Protein AF-A0A483A8L0-F1 (afdb_monomer)

Structure (mmCIF, N/CA/C/O backbone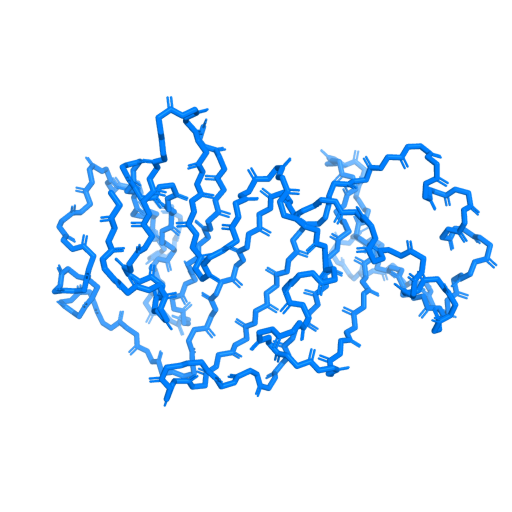):
data_AF-A0A483A8L0-F1
#
_entry.id   AF-A0A483A8L0-F1
#
loop_
_atom_site.group_PDB
_atom_site.id
_atom_site.type_symbol
_atom_site.label_atom_id
_atom_site.label_alt_id
_atom_site.label_comp_id
_atom_site.label_asym_id
_atom_site.label_entity_id
_atom_site.label_seq_id
_atom_site.pdbx_PDB_ins_code
_atom_site.Cartn_x
_atom_site.Cartn_y
_atom_site.Cartn_z
_atom_site.occupancy
_atom_site.B_iso_or_equiv
_atom_site.auth_seq_id
_atom_site.auth_comp_id
_atom_site.auth_asym_id
_atom_site.auth_atom_id
_atom_site.pdbx_PDB_model_num
ATOM 1 N N . MET A 1 1 ? -18.642 -10.634 5.075 1.00 70.94 1 MET A N 1
ATOM 2 C CA . MET A 1 1 ? -18.474 -9.737 3.911 1.00 70.94 1 MET A CA 1
ATOM 3 C C . MET A 1 1 ? -19.431 -8.540 3.978 1.00 70.94 1 MET A C 1
ATOM 5 O O . MET A 1 1 ? -20.630 -8.739 4.176 1.00 70.94 1 MET A O 1
ATOM 9 N N . PRO A 1 2 ? -18.935 -7.303 3.819 1.00 75.12 2 PRO A N 1
ATOM 10 C CA . PRO A 1 2 ? -19.752 -6.089 3.707 1.00 75.12 2 PRO A CA 1
ATOM 11 C C . PRO A 1 2 ? -20.544 -6.018 2.391 1.00 75.12 2 PRO A C 1
ATOM 13 O O . PRO A 1 2 ? -20.072 -6.468 1.353 1.00 75.12 2 PRO A O 1
ATOM 16 N N . LYS A 1 3 ? -21.736 -5.402 2.407 1.00 80.50 3 LYS A N 1
ATOM 17 C CA . LYS A 1 3 ? -22.597 -5.250 1.209 1.00 80.50 3 LYS A CA 1
ATOM 18 C C . LYS A 1 3 ? -22.078 -4.231 0.179 1.00 80.50 3 LYS A C 1
ATOM 20 O O . LYS A 1 3 ? -22.588 -4.186 -0.934 1.00 80.50 3 LYS A O 1
ATOM 25 N N . ASN A 1 4 ? -21.124 -3.388 0.567 1.00 83.44 4 ASN A N 1
ATOM 26 C CA . ASN A 1 4 ? -20.479 -2.372 -0.262 1.00 83.44 4 ASN A CA 1
ATOM 27 C C . ASN A 1 4 ? -18.973 -2.376 0.060 1.00 83.44 4 ASN A C 1
ATOM 29 O O . ASN A 1 4 ? -18.605 -2.643 1.204 1.00 83.44 4 ASN A O 1
ATOM 33 N N . GLN A 1 5 ? -18.141 -2.107 -0.945 1.00 89.94 5 GLN A N 1
ATOM 34 C CA . GLN A 1 5 ? -16.674 -2.081 -0.884 1.00 89.94 5 GLN A CA 1
ATOM 35 C C . GLN A 1 5 ? -16.096 -0.804 -1.519 1.00 89.94 5 GLN A C 1
ATOM 37 O O . GLN A 1 5 ? -14.924 -0.750 -1.848 1.00 89.94 5 GLN A O 1
ATOM 42 N N . ALA A 1 6 ? -16.895 0.241 -1.729 1.00 90.38 6 ALA A N 1
ATOM 43 C CA . ALA A 1 6 ? -16.432 1.481 -2.351 1.00 90.38 6 ALA A CA 1
ATOM 44 C C . ALA A 1 6 ? -15.543 2.351 -1.442 1.00 90.38 6 ALA A C 1
ATOM 46 O O . ALA A 1 6 ? -15.029 3.360 -1.912 1.00 90.38 6 ALA A O 1
ATOM 47 N N . MET A 1 7 ? -15.404 2.019 -0.154 1.00 93.19 7 MET A N 1
ATOM 48 C CA . MET A 1 7 ? -14.723 2.857 0.839 1.00 93.19 7 MET A CA 1
ATOM 49 C C . MET A 1 7 ? -13.695 2.075 1.666 1.00 93.19 7 MET A C 1
ATOM 51 O O . MET A 1 7 ? -13.938 0.906 1.972 1.00 93.19 7 MET A O 1
ATOM 55 N N . PRO A 1 8 ? -12.599 2.715 2.120 1.00 93.88 8 PRO A N 1
ATOM 56 C CA . PRO A 1 8 ? -11.515 2.023 2.825 1.00 93.88 8 PRO A CA 1
ATOM 57 C C . PRO A 1 8 ? -11.956 1.419 4.167 1.00 93.88 8 PRO A C 1
ATOM 59 O O . PRO A 1 8 ? -11.523 0.332 4.535 1.00 93.88 8 PRO A O 1
ATOM 62 N N . TRP A 1 9 ? -12.892 2.054 4.880 1.00 94.56 9 TRP A N 1
ATOM 63 C CA . TRP A 1 9 ? -13.427 1.536 6.150 1.00 94.56 9 TRP A CA 1
ATOM 64 C C . TRP A 1 9 ? -14.295 0.283 6.016 1.00 94.56 9 TRP A C 1
ATOM 66 O O . TRP A 1 9 ? -14.631 -0.364 7.015 1.00 94.56 9 TRP A O 1
ATOM 76 N N . GLN A 1 10 ? -14.634 -0.095 4.785 1.00 95.6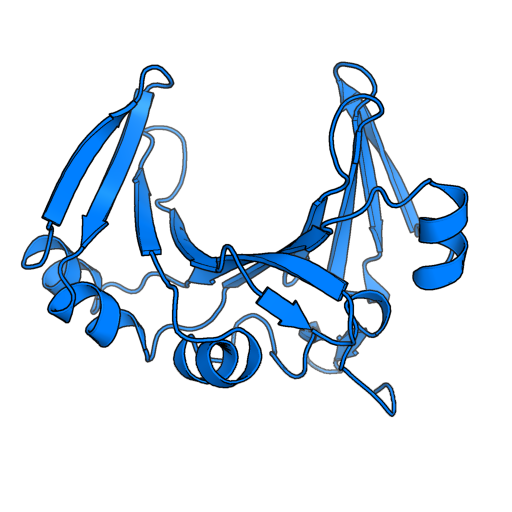2 10 GLN A N 1
ATOM 77 C CA . GLN A 1 10 ? -15.344 -1.330 4.480 1.00 95.62 10 GLN A CA 1
ATOM 78 C C . GLN A 1 10 ? -14.391 -2.520 4.318 1.00 95.62 10 GLN A C 1
ATOM 80 O O . GLN A 1 10 ? -14.860 -3.597 3.966 1.00 95.62 10 GLN A O 1
ATOM 85 N N . SER A 1 11 ? -13.090 -2.378 4.583 1.00 97.12 11 SER A N 1
ATOM 86 C CA . SER A 1 11 ? -12.192 -3.530 4.564 1.00 97.12 11 SER A CA 1
ATOM 87 C C . SER A 1 11 ? -12.560 -4.576 5.622 1.00 97.12 11 SER A C 1
ATOM 89 O O . SER A 1 11 ? -13.192 -4.282 6.652 1.00 97.12 11 SER A O 1
ATOM 91 N N . TYR A 1 12 ? -12.173 -5.814 5.337 1.00 97.44 12 TYR A N 1
ATOM 92 C CA . TYR A 1 12 ? -12.343 -6.969 6.209 1.00 97.44 12 TYR A CA 1
ATOM 93 C C . TYR A 1 12 ? -11.280 -8.026 5.897 1.00 97.44 12 TYR A C 1
ATOM 95 O O . TYR A 1 12 ? -10.668 -7.992 4.830 1.00 97.44 12 TYR A O 1
ATOM 103 N N . VAL A 1 13 ? -11.085 -8.959 6.825 1.00 97.94 13 VAL A N 1
ATOM 104 C CA . VAL A 1 13 ? -10.338 -10.197 6.582 1.00 97.94 13 VAL A CA 1
ATOM 105 C C . VAL A 1 13 ? -11.326 -11.314 6.248 1.00 97.94 13 VAL A C 1
ATOM 107 O O . VAL A 1 13 ? -12.341 -11.460 6.935 1.00 97.94 13 VAL A O 1
ATOM 110 N N . ASP A 1 14 ? -11.082 -12.043 5.162 1.00 96.56 14 ASP A N 1
ATOM 111 C CA . ASP A 1 14 ? -11.923 -13.160 4.725 1.00 96.56 14 ASP A CA 1
ATOM 112 C C . ASP A 1 14 ? -11.609 -14.482 5.455 1.00 96.56 14 ASP A C 1
ATOM 114 O O . ASP A 1 14 ? -10.762 -14.546 6.349 1.00 96.56 14 ASP A O 1
ATOM 118 N N . ASP A 1 15 ? -12.315 -15.553 5.081 1.00 95.38 15 ASP A N 1
ATOM 119 C CA . ASP A 1 15 ? -12.182 -16.870 5.715 1.00 95.38 15 ASP A CA 1
ATOM 120 C C . ASP A 1 15 ? -10.811 -17.534 5.433 1.00 95.38 15 ASP A C 1
ATOM 122 O O . ASP A 1 15 ? -10.393 -18.440 6.159 1.00 95.38 15 ASP A O 1
ATOM 126 N N . GLU A 1 16 ? -10.076 -17.063 4.418 1.00 96.25 16 GLU A N 1
ATOM 127 C CA . GLU A 1 16 ? -8.720 -17.502 4.058 1.00 96.25 16 GLU A CA 1
ATOM 128 C C . GLU A 1 16 ? -7.629 -16.603 4.668 1.00 96.25 16 GLU A C 1
ATOM 130 O O . GLU A 1 16 ? -6.447 -16.728 4.334 1.00 96.25 16 GLU A O 1
ATOM 135 N N . HIS A 1 17 ? -8.009 -15.741 5.618 1.00 96.44 17 HIS A N 1
ATOM 136 C CA . HIS A 1 17 ? -7.134 -14.783 6.295 1.00 96.44 17 HIS A CA 1
ATOM 137 C C . HIS A 1 17 ? -6.499 -13.768 5.333 1.00 96.44 17 HIS A C 1
ATOM 139 O O . HIS A 1 17 ? -5.377 -13.302 5.555 1.00 96.44 17 HIS A O 1
ATOM 145 N N . LYS A 1 18 ? -7.207 -13.417 4.254 1.00 98.06 18 LYS A N 1
ATOM 146 C CA . LYS A 1 18 ? -6.785 -12.383 3.312 1.00 98.06 18 LYS A CA 1
ATOM 147 C C . LYS A 1 18 ? -7.502 -11.076 3.569 1.00 98.06 18 LYS A C 1
ATOM 149 O O . LYS A 1 18 ? -8.705 -11.026 3.817 1.00 98.06 18 LYS A O 1
ATOM 154 N N . THR A 1 19 ? -6.748 -9.995 3.464 1.00 98.50 19 THR A N 1
ATOM 155 C CA . THR A 1 19 ? -7.273 -8.638 3.551 1.00 98.50 19 THR A CA 1
ATOM 156 C C . THR A 1 19 ? -7.966 -8.272 2.249 1.00 98.50 19 THR A C 1
ATOM 158 O O . THR A 1 19 ? -7.360 -8.329 1.177 1.00 98.50 19 THR A O 1
ATOM 161 N N . VAL A 1 20 ? -9.223 -7.843 2.351 1.00 97.94 20 VAL A N 1
ATOM 162 C CA . VAL A 1 20 ? -10.034 -7.384 1.223 1.00 97.94 20 VAL A CA 1
ATOM 163 C C . VAL A 1 20 ? -10.411 -5.920 1.421 1.00 97.94 20 VAL A C 1
ATOM 165 O O . VAL A 1 20 ? -10.998 -5.556 2.441 1.00 97.94 20 VAL A O 1
ATOM 168 N N . VAL A 1 21 ? -10.106 -5.079 0.432 1.00 96.69 21 VAL A N 1
ATOM 169 C CA . VAL A 1 21 ? -10.488 -3.658 0.385 1.00 96.69 21 VAL A CA 1
ATOM 170 C C . VAL A 1 21 ? -10.718 -3.238 -1.065 1.00 96.69 21 VAL A C 1
ATOM 172 O O . VAL A 1 21 ? -9.994 -3.669 -1.954 1.00 96.69 21 VAL A O 1
ATOM 175 N N . PHE A 1 22 ? -11.737 -2.422 -1.346 1.00 94.19 22 PHE A N 1
ATOM 176 C CA . PHE A 1 22 ? -12.068 -2.007 -2.721 1.00 94.19 22 PHE A CA 1
ATOM 177 C C . PHE A 1 22 ? -12.366 -3.163 -3.694 1.00 94.19 22 PHE A C 1
ATOM 179 O O . PHE A 1 22 ? -12.207 -3.015 -4.901 1.00 94.19 22 PHE A O 1
ATOM 186 N N . ASN A 1 23 ? -12.843 -4.303 -3.179 1.00 94.12 23 ASN A N 1
ATOM 187 C CA . ASN A 1 23 ? -12.961 -5.579 -3.910 1.00 94.12 23 ASN A CA 1
ATOM 188 C C . ASN A 1 23 ? -11.624 -6.157 -4.413 1.00 94.12 23 ASN A C 1
ATOM 190 O O . ASN A 1 23 ? -11.625 -7.016 -5.291 1.00 94.12 23 ASN A O 1
ATOM 194 N N . LEU A 1 24 ? -10.499 -5.705 -3.862 1.00 96.06 24 LEU A N 1
ATOM 195 C CA . LEU A 1 24 ? -9.174 -6.253 -4.118 1.00 96.06 24 LEU A CA 1
ATOM 196 C C . LEU A 1 24 ? -8.744 -7.098 -2.920 1.00 96.06 24 LEU A C 1
ATOM 198 O O . LEU A 1 24 ? -8.806 -6.633 -1.781 1.00 96.06 24 LEU A O 1
ATOM 202 N N . THR A 1 25 ? -8.284 -8.314 -3.188 1.00 97.94 25 THR A N 1
ATOM 203 C CA . THR A 1 25 ? -7.791 -9.264 -2.189 1.00 97.94 25 THR A CA 1
ATOM 204 C C . THR A 1 25 ? -6.265 -9.272 -2.203 1.00 97.94 25 THR A C 1
ATOM 206 O O . THR A 1 25 ? -5.640 -9.590 -3.222 1.00 97.94 25 THR A O 1
ATOM 209 N N . MET A 1 26 ? -5.647 -8.923 -1.074 1.00 98.25 26 MET A N 1
ATOM 210 C CA . MET A 1 26 ? -4.190 -8.859 -0.946 1.00 98.25 26 MET A CA 1
ATOM 211 C C . MET A 1 26 ? -3.568 -10.255 -1.109 1.00 98.25 26 MET A C 1
ATOM 213 O O . MET A 1 26 ? -3.937 -11.219 -0.439 1.00 98.25 26 MET A O 1
ATOM 217 N N . GLY A 1 27 ? -2.588 -10.374 -1.999 1.00 97.12 27 GLY A N 1
ATOM 218 C CA . GLY A 1 27 ? -1.931 -11.624 -2.386 1.00 97.12 27 GLY A CA 1
ATOM 219 C C . GLY A 1 27 ? -2.632 -12.398 -3.512 1.00 97.12 27 GLY A C 1
ATOM 220 O O . GLY A 1 27 ? -2.123 -13.445 -3.936 1.00 97.12 27 GLY A O 1
ATOM 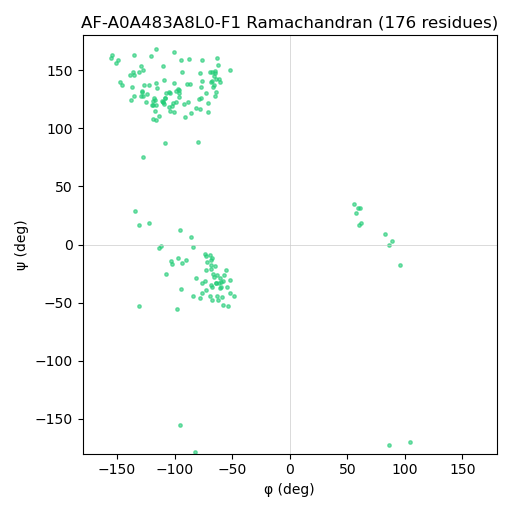221 N N . GLU A 1 28 ? -3.756 -11.897 -4.033 1.00 97.19 28 GLU A N 1
ATOM 222 C CA . GLU A 1 28 ? -4.540 -12.572 -5.076 1.00 97.19 28 GLU A CA 1
ATOM 223 C C . GLU A 1 28 ? -4.897 -11.672 -6.251 1.00 97.19 28 GLU A C 1
ATOM 225 O O . GLU A 1 28 ? -4.593 -12.030 -7.394 1.00 97.19 28 GLU A O 1
ATOM 230 N N . SER A 1 29 ? -5.504 -10.514 -5.978 1.00 97.31 29 SER A N 1
ATOM 231 C CA . SER A 1 29 ? -5.845 -9.535 -7.005 1.00 97.31 29 SER A CA 1
ATOM 232 C C . SER A 1 29 ? -4.591 -9.031 -7.698 1.00 97.31 29 SER A C 1
ATOM 234 O O . SER A 1 29 ? -3.533 -8.852 -7.085 1.00 97.31 29 SER A O 1
ATOM 236 N N . ARG A 1 30 ? -4.712 -8.817 -9.002 1.00 95.69 30 ARG A N 1
ATOM 237 C CA . ARG A 1 30 ? -3.620 -8.385 -9.864 1.00 95.69 30 ARG A CA 1
ATOM 238 C C . ARG A 1 30 ? -3.631 -6.876 -10.008 1.00 95.69 30 ARG A C 1
ATOM 240 O O . ARG A 1 30 ? -4.666 -6.229 -9.860 1.00 95.69 30 ARG A O 1
ATOM 247 N N . PHE A 1 31 ? -2.488 -6.317 -10.385 1.00 94.00 31 PHE A N 1
ATOM 248 C CA . PHE A 1 31 ? -2.376 -4.895 -10.685 1.00 94.00 31 PHE A CA 1
ATOM 249 C C . PHE A 1 31 ? -3.436 -4.430 -11.702 1.00 94.00 31 PHE A C 1
ATOM 251 O O . PHE A 1 31 ? -4.079 -3.398 -11.502 1.00 94.00 31 PHE A O 1
ATOM 258 N N . ILE A 1 32 ? -3.693 -5.225 -12.748 1.00 92.50 32 ILE A N 1
ATOM 259 C CA . ILE A 1 32 ? -4.706 -4.888 -13.757 1.00 92.50 32 ILE A CA 1
ATOM 260 C C . ILE A 1 32 ? -6.126 -4.752 -13.184 1.00 92.50 32 ILE A C 1
ATOM 262 O O . ILE A 1 32 ? -6.912 -3.955 -13.696 1.00 92.50 32 ILE A O 1
ATOM 266 N N . ASP A 1 33 ? -6.444 -5.472 -12.105 1.00 93.12 33 ASP A N 1
ATOM 267 C CA . ASP A 1 33 ? -7.748 -5.383 -11.447 1.00 93.12 33 ASP A CA 1
ATOM 268 C C . ASP A 1 33 ? -7.892 -4.014 -10.766 1.00 93.12 33 ASP A C 1
ATOM 270 O O . ASP A 1 33 ? -8.903 -3.335 -10.940 1.00 93.12 33 ASP A O 1
ATOM 274 N N . ALA A 1 34 ? -6.847 -3.549 -10.075 1.00 90.81 34 ALA A N 1
ATOM 275 C CA . ALA A 1 34 ? -6.830 -2.250 -9.400 1.00 90.81 34 ALA A CA 1
ATOM 276 C C . ALA A 1 34 ? -6.857 -1.055 -10.366 1.00 90.81 34 ALA A C 1
ATOM 278 O O . ALA A 1 34 ? -7.535 -0.062 -10.096 1.00 90.81 34 ALA A O 1
ATOM 279 N N . ALA A 1 35 ? -6.180 -1.157 -11.515 1.00 83.81 35 ALA A N 1
ATOM 280 C CA . ALA A 1 35 ? -6.177 -0.102 -12.532 1.00 83.81 35 ALA A CA 1
ATOM 281 C C . ALA A 1 35 ? -7.596 0.237 -13.033 1.00 83.81 35 ALA A C 1
ATOM 283 O O . ALA A 1 35 ? -7.893 1.393 -13.338 1.00 83.81 35 ALA A O 1
ATOM 284 N N . SER A 1 36 ? -8.506 -0.746 -13.049 1.00 80.06 36 SER A N 1
ATOM 285 C CA . SER A 1 36 ? -9.912 -0.522 -13.408 1.00 80.06 36 SER A CA 1
ATOM 286 C C . SER A 1 36 ? -10.680 0.344 -12.395 1.00 80.06 36 SER A C 1
ATOM 288 O O . SER A 1 36 ? -11.642 1.015 -12.773 1.00 80.06 36 SER A O 1
ATOM 290 N N . TYR A 1 37 ? -10.239 0.368 -11.132 1.00 80.00 37 TYR A N 1
ATOM 291 C CA . TYR A 1 37 ? -10.868 1.122 -10.046 1.00 80.00 37 TYR A CA 1
ATOM 292 C C . TYR A 1 37 ? -10.253 2.504 -9.839 1.00 80.00 37 TYR A C 1
ATOM 294 O O . TYR A 1 37 ? -10.973 3.452 -9.526 1.00 80.00 37 TYR A O 1
ATOM 302 N N . PHE A 1 38 ? -8.932 2.619 -9.978 1.00 84.81 38 PHE A N 1
ATOM 303 C CA . PHE A 1 38 ? -8.199 3.818 -9.562 1.00 84.81 38 PHE A CA 1
ATOM 304 C C . PHE A 1 38 ? -7.791 4.733 -10.724 1.00 84.81 38 PHE A C 1
ATOM 306 O O . PHE A 1 38 ? -7.492 5.905 -10.502 1.00 84.81 38 PHE A O 1
ATOM 313 N N . GLY A 1 39 ? -7.872 4.248 -11.967 1.00 76.31 39 GLY A N 1
ATOM 314 C CA . GLY A 1 39 ? -7.567 5.017 -13.173 1.00 76.31 39 GLY A CA 1
ATOM 315 C C . GLY A 1 39 ? -6.217 4.657 -13.793 1.00 76.31 39 GLY A C 1
ATOM 316 O O . GLY A 1 39 ? -5.599 3.654 -13.449 1.00 76.31 39 GLY A O 1
ATOM 317 N N . THR A 1 40 ? -5.782 5.465 -14.762 1.00 66.19 40 THR A N 1
ATOM 318 C CA . THR A 1 40 ? -4.655 5.140 -15.659 1.00 66.19 40 THR A CA 1
ATOM 319 C C . THR A 1 40 ? -3.431 6.038 -15.493 1.00 66.19 40 THR A C 1
ATOM 321 O O . THR A 1 40 ? -2.444 5.829 -16.190 1.00 66.19 40 THR A O 1
ATOM 324 N N . GLU A 1 41 ? -3.488 7.052 -14.626 1.00 65.12 41 GLU A N 1
ATOM 325 C CA . GLU A 1 41 ? -2.313 7.857 -14.270 1.00 65.12 41 GLU A CA 1
ATOM 326 C C . GLU A 1 41 ? -1.490 7.080 -13.246 1.00 65.12 41 GLU A C 1
ATOM 328 O O . GLU A 1 41 ? -1.721 7.174 -12.040 1.00 65.12 41 GLU A O 1
ATOM 333 N N . ILE A 1 42 ? -0.591 6.255 -13.775 1.00 78.94 42 ILE A N 1
ATOM 334 C CA . ILE A 1 42 ? 0.271 5.355 -13.022 1.00 78.94 42 ILE A CA 1
ATOM 335 C C . ILE A 1 42 ? 1.730 5.755 -13.229 1.00 78.94 42 ILE A C 1
ATOM 337 O O . ILE A 1 42 ? 2.128 6.087 -14.341 1.00 78.94 42 ILE A O 1
ATOM 341 N N . GLU A 1 43 ? 2.513 5.709 -12.160 1.00 88.31 43 GLU A N 1
ATOM 342 C CA . GLU A 1 43 ? 3.974 5.647 -12.230 1.00 88.31 43 GLU A CA 1
ATOM 343 C C . GLU A 1 43 ? 4.389 4.413 -11.437 1.00 88.31 43 GLU A C 1
ATOM 345 O O . GLU A 1 43 ? 4.026 4.290 -10.262 1.00 88.31 43 GLU A O 1
ATOM 350 N N . ALA A 1 44 ? 5.109 3.488 -12.071 1.00 93.44 44 ALA A N 1
ATOM 351 C CA . ALA A 1 44 ? 5.700 2.356 -11.370 1.00 93.44 44 ALA A CA 1
ATOM 352 C C . ALA A 1 44 ? 7.165 2.641 -11.024 1.00 93.44 44 ALA A C 1
ATOM 354 O O . ALA A 1 44 ? 7.938 3.101 -11.866 1.00 93.44 44 ALA A O 1
ATOM 355 N N . SER A 1 45 ? 7.560 2.354 -9.787 1.00 96.06 45 SER A N 1
ATOM 356 C CA . SER A 1 45 ? 8.926 2.542 -9.302 1.00 96.06 45 SER A CA 1
ATOM 357 C C . SER A 1 45 ? 9.375 1.354 -8.468 1.00 96.06 45 SER A C 1
ATOM 359 O O . SER A 1 45 ? 8.633 0.873 -7.620 1.00 96.06 45 SER A O 1
ATOM 361 N N . LEU A 1 46 ? 10.597 0.893 -8.705 1.00 96.56 46 LEU A N 1
ATOM 362 C CA . LEU A 1 46 ? 11.286 -0.061 -7.848 1.00 96.56 46 LEU A CA 1
ATOM 363 C C . LEU A 1 46 ? 12.193 0.710 -6.890 1.00 96.56 46 LEU A C 1
ATOM 365 O O . LEU A 1 46 ? 13.006 1.524 -7.333 1.00 96.56 46 LEU A O 1
ATOM 369 N N . PHE A 1 47 ? 12.043 0.447 -5.597 1.00 95.88 47 PHE A N 1
ATOM 370 C CA . PHE A 1 47 ? 12.881 0.992 -4.539 1.00 95.88 47 PHE A CA 1
ATOM 371 C C . PHE A 1 47 ? 13.784 -0.102 -3.983 1.00 95.88 47 PH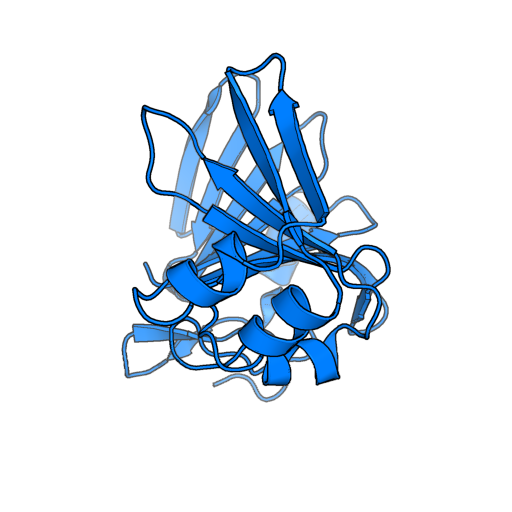E A C 1
ATOM 373 O O . PHE A 1 47 ? 13.309 -1.161 -3.577 1.00 95.88 47 PHE A O 1
ATOM 380 N N . GLU A 1 48 ? 15.088 0.156 -3.972 1.00 95.25 48 GLU A N 1
ATOM 381 C CA . GLU A 1 48 ? 16.106 -0.788 -3.511 1.00 95.25 48 GLU A CA 1
ATOM 382 C C . GLU A 1 48 ? 17.002 -0.128 -2.463 1.00 95.25 48 GLU A C 1
ATOM 384 O O . GLU A 1 48 ? 17.575 0.940 -2.700 1.00 95.25 48 GLU A O 1
ATOM 389 N N . ASP A 1 49 ? 17.151 -0.790 -1.320 1.00 92.31 49 ASP A N 1
ATOM 390 C CA . ASP A 1 49 ? 18.084 -0.439 -0.252 1.00 92.31 49 ASP A CA 1
ATOM 391 C C . ASP A 1 49 ? 18.902 -1.679 0.136 1.00 92.31 49 ASP A C 1
ATOM 393 O O . ASP A 1 49 ? 18.453 -2.810 -0.030 1.00 92.31 49 ASP A O 1
ATOM 397 N N . GLU A 1 50 ? 20.113 -1.490 0.656 1.00 84.56 50 GLU A N 1
ATOM 398 C CA . GLU A 1 50 ? 20.979 -2.597 1.087 1.00 84.56 50 GLU A CA 1
ATOM 399 C C . GLU A 1 50 ? 20.425 -3.327 2.322 1.00 84.56 50 GLU A C 1
ATOM 401 O O . GLU A 1 50 ? 20.796 -4.473 2.582 1.00 84.56 50 GLU A O 1
ATOM 406 N N . ALA A 1 51 ? 19.549 -2.668 3.087 1.00 86.19 51 ALA A N 1
ATOM 407 C CA . ALA A 1 51 ? 19.010 -3.172 4.345 1.00 86.19 51 ALA A CA 1
ATOM 408 C C . ALA A 1 51 ? 17.627 -3.841 4.231 1.00 86.19 51 ALA A C 1
ATOM 410 O O . ALA A 1 51 ? 17.202 -4.486 5.193 1.00 86.19 51 ALA A O 1
ATOM 411 N N . SER A 1 52 ? 16.921 -3.709 3.102 1.00 87.12 52 SER A N 1
ATOM 412 C CA . SER A 1 52 ? 15.549 -4.207 2.939 1.00 87.12 52 SER A CA 1
ATOM 413 C C . SER A 1 52 ? 15.333 -4.935 1.616 1.00 87.12 52 SER A C 1
ATOM 415 O O . SER A 1 52 ? 16.110 -4.818 0.672 1.00 87.12 52 SER A O 1
ATOM 417 N N . GLU A 1 53 ? 14.247 -5.703 1.541 1.00 90.56 53 GLU A N 1
ATOM 418 C CA . GLU A 1 53 ? 13.825 -6.287 0.271 1.00 90.56 53 GLU A CA 1
ATOM 419 C C . GLU A 1 53 ? 13.410 -5.184 -0.721 1.00 90.56 53 GLU A C 1
ATOM 421 O O . GLU A 1 53 ? 12.890 -4.149 -0.292 1.00 90.56 53 GLU A O 1
ATOM 426 N N . PRO A 1 54 ? 13.618 -5.388 -2.036 1.00 92.81 54 PRO A N 1
ATOM 427 C CA . PRO A 1 54 ? 13.150 -4.455 -3.050 1.00 92.81 54 PRO A CA 1
ATOM 428 C C . PRO A 1 54 ? 11.629 -4.296 -3.032 1.00 92.81 54 PRO A C 1
ATOM 430 O O . PRO A 1 54 ? 10.888 -5.278 -2.942 1.00 92.81 54 PRO A O 1
ATOM 433 N N . GLU A 1 55 ? 11.156 -3.066 -3.208 1.00 94.81 55 GLU A N 1
ATOM 434 C CA . GLU A 1 55 ? 9.730 -2.755 -3.226 1.00 94.81 55 GLU A CA 1
ATOM 435 C C . GLU A 1 55 ? 9.319 -2.194 -4.582 1.00 94.81 55 GLU A C 1
ATOM 437 O O . GLU A 1 55 ? 9.753 -1.118 -4.989 1.00 94.81 55 GLU A O 1
ATOM 442 N N . LEU A 1 56 ? 8.473 -2.935 -5.300 1.00 96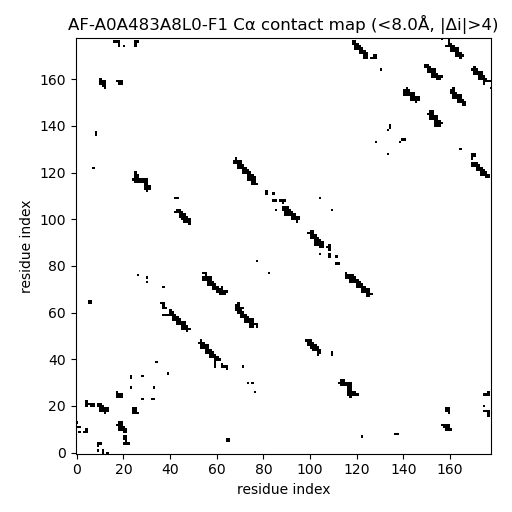.62 56 LEU A N 1
ATOM 443 C CA . LEU A 1 56 ? 7.868 -2.458 -6.538 1.00 96.62 56 LEU A CA 1
ATOM 444 C C . LEU A 1 56 ? 6.539 -1.777 -6.221 1.00 96.62 56 LEU A C 1
ATOM 446 O O . LEU A 1 56 ? 5.564 -2.443 -5.864 1.00 96.62 56 LEU A O 1
ATOM 450 N N . GLU A 1 57 ? 6.504 -0.460 -6.372 1.00 96.44 57 GLU A N 1
ATOM 451 C CA . GLU A 1 57 ? 5.348 0.375 -6.075 1.00 96.44 57 GLU A CA 1
ATOM 452 C C . GLU A 1 57 ? 4.697 0.917 -7.342 1.00 96.44 57 GLU A C 1
ATOM 454 O O . GLU A 1 57 ? 5.381 1.312 -8.286 1.00 96.44 57 GLU A O 1
ATOM 459 N N . VAL A 1 58 ? 3.366 0.983 -7.345 1.00 95.25 58 VAL A N 1
ATOM 460 C CA . VAL A 1 58 ? 2.593 1.697 -8.365 1.00 95.25 58 VAL A CA 1
ATOM 461 C C . VAL A 1 58 ? 1.784 2.805 -7.714 1.00 95.25 58 VAL A C 1
ATOM 463 O O . VAL A 1 58 ? 0.923 2.543 -6.872 1.00 95.25 58 VAL A O 1
ATOM 466 N N . PHE A 1 59 ? 2.038 4.039 -8.140 1.00 93.94 59 PHE A N 1
ATOM 467 C CA . PHE A 1 59 ? 1.397 5.239 -7.617 1.00 93.94 59 PHE A CA 1
ATOM 468 C C . PHE A 1 59 ? 0.209 5.658 -8.476 1.00 93.94 59 PHE A C 1
ATOM 470 O O . PHE A 1 59 ? 0.336 5.801 -9.687 1.00 93.94 59 PHE A O 1
ATOM 477 N N . PHE A 1 60 ? -0.911 5.962 -7.825 1.00 91.38 60 PHE A N 1
ATOM 478 C CA . PHE A 1 60 ? -2.076 6.620 -8.410 1.00 91.38 60 PHE A CA 1
ATOM 479 C C . PHE A 1 60 ? -2.297 7.946 -7.681 1.00 91.38 60 PHE A C 1
ATOM 481 O O . PHE A 1 60 ? -2.705 7.975 -6.515 1.00 91.38 60 PHE A O 1
ATOM 488 N N . THR A 1 61 ? -2.005 9.067 -8.337 1.00 78.31 61 THR A N 1
ATOM 489 C CA . THR A 1 61 ? -1.902 10.383 -7.676 1.00 78.31 61 THR A CA 1
ATOM 490 C C . THR A 1 61 ? -3.196 11.206 -7.696 1.00 78.31 61 THR A C 1
ATOM 492 O O . THR A 1 61 ? -3.324 12.145 -6.908 1.00 78.31 61 THR A O 1
ATOM 495 N N . GLY A 1 62 ? -4.163 10.844 -8.546 1.00 73.81 62 GLY A N 1
ATOM 496 C CA . GLY A 1 62 ? -5.409 11.587 -8.781 1.00 73.81 62 GLY A CA 1
ATOM 497 C C . GLY A 1 62 ? -6.703 10.804 -8.527 1.00 73.81 62 GLY A C 1
ATOM 498 O O . GLY A 1 62 ? -7.758 11.193 -9.035 1.00 73.81 62 GLY A O 1
ATOM 499 N N . THR A 1 63 ? -6.650 9.701 -7.777 1.00 83.12 63 THR A N 1
ATOM 500 C CA . THR A 1 63 ? -7.789 8.784 -7.636 1.00 83.12 63 THR A CA 1
ATOM 501 C C . THR A 1 63 ? -8.976 9.447 -6.945 1.00 83.12 63 THR A C 1
ATOM 503 O O . THR A 1 63 ? -8.844 10.023 -5.865 1.00 83.12 63 THR A O 1
ATOM 506 N N . LYS A 1 64 ? -10.169 9.303 -7.533 1.00 84.94 64 LYS A N 1
ATOM 507 C CA . LYS A 1 64 ? -11.446 9.615 -6.879 1.00 84.94 64 LYS A CA 1
ATOM 508 C C . LYS A 1 64 ? -12.240 8.337 -6.678 1.00 84.94 64 LYS A C 1
ATOM 510 O O . LYS A 1 64 ? -12.755 7.778 -7.641 1.00 84.94 64 LYS A O 1
ATOM 515 N N . ILE A 1 65 ? -12.390 7.916 -5.428 1.00 82.38 65 ILE A N 1
ATOM 516 C CA . ILE A 1 65 ? -13.138 6.711 -5.071 1.00 82.38 65 ILE A CA 1
ATOM 517 C C . ILE A 1 65 ? -14.168 7.027 -3.993 1.00 82.38 65 ILE A C 1
ATOM 519 O O . ILE A 1 65 ? -13.889 7.740 -3.032 1.00 82.38 65 ILE A O 1
ATOM 523 N N . GLY A 1 66 ? -15.412 6.594 -4.210 1.00 79.69 66 GLY A N 1
ATOM 524 C CA . GLY A 1 66 ? -16.516 6.884 -3.289 1.00 79.69 66 GLY A CA 1
ATOM 525 C C . GLY A 1 66 ? -16.809 8.381 -3.083 1.00 79.69 66 GLY A C 1
ATOM 526 O O . GLY A 1 66 ? -17.477 8.744 -2.125 1.00 79.69 66 GLY A O 1
ATOM 527 N N . GLY A 1 67 ? -16.322 9.265 -3.962 1.00 83.00 67 GLY A N 1
ATOM 528 C CA . GLY A 1 67 ? -16.434 10.722 -3.806 1.00 83.00 67 GLY A CA 1
ATOM 529 C C . GLY A 1 67 ? -15.293 11.374 -3.015 1.00 83.00 67 GLY A C 1
ATOM 530 O O . GLY A 1 67 ? -15.311 12.589 -2.834 1.00 83.00 67 GLY A O 1
ATOM 531 N N . ILE A 1 68 ? -14.290 10.602 -2.591 1.00 84.25 68 ILE A N 1
ATOM 532 C CA . ILE A 1 68 ? -13.102 11.081 -1.878 1.00 84.25 68 ILE A CA 1
ATOM 533 C C .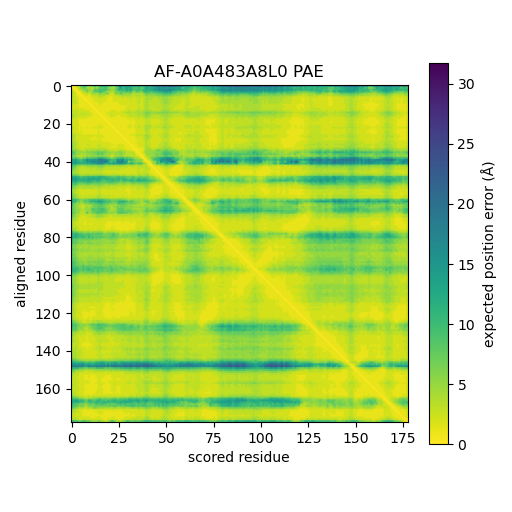 ILE A 1 68 ? -11.914 11.071 -2.841 1.00 84.25 68 ILE A C 1
ATOM 535 O O . ILE A 1 68 ? -11.666 10.077 -3.524 1.00 84.25 68 ILE A O 1
ATOM 539 N N . SER A 1 69 ? -11.179 12.181 -2.898 1.00 89.38 69 SER A N 1
ATOM 540 C CA . SER A 1 69 ? -9.878 12.225 -3.573 1.00 89.38 69 SER A CA 1
ATOM 541 C C . SER A 1 69 ? -8.821 11.578 -2.684 1.00 89.38 69 SER A C 1
ATOM 543 O O . SER A 1 69 ? -8.771 11.889 -1.495 1.00 89.38 69 SER A O 1
ATOM 545 N N . ALA A 1 70 ? -7.956 10.737 -3.240 1.00 90.62 70 ALA A N 1
ATOM 546 C CA . ALA A 1 70 ? -6.881 10.085 -2.502 1.00 90.62 70 ALA A CA 1
ATOM 547 C C . ALA A 1 70 ? -5.676 9.792 -3.397 1.00 90.62 70 ALA A C 1
ATOM 549 O O . ALA A 1 70 ? -5.809 9.642 -4.614 1.00 90.62 70 ALA A O 1
ATOM 550 N N . LYS A 1 71 ? -4.507 9.668 -2.768 1.00 92.81 71 LYS A N 1
ATOM 551 C CA . LYS A 1 71 ? -3.371 8.975 -3.376 1.00 92.81 71 LYS A CA 1
ATOM 552 C C . LYS A 1 71 ? -3.455 7.504 -2.994 1.00 92.81 71 LYS A C 1
ATOM 554 O O . LYS A 1 71 ? -3.764 7.191 -1.843 1.00 92.81 71 LYS A O 1
ATOM 559 N N . ILE A 1 72 ? -3.185 6.626 -3.950 1.00 94.50 72 ILE A N 1
ATOM 560 C CA . ILE A 1 72 ? -3.112 5.184 -3.718 1.00 94.50 72 ILE A CA 1
ATOM 561 C C . ILE A 1 72 ? -1.736 4.700 -4.145 1.00 94.50 72 ILE A C 1
ATOM 563 O O . ILE A 1 72 ? -1.235 5.118 -5.186 1.00 94.50 72 ILE A O 1
ATOM 567 N N . ILE A 1 73 ? -1.139 3.836 -3.338 1.00 96.25 73 ILE A N 1
ATOM 568 C CA . ILE A 1 73 ? 0.118 3.161 -3.648 1.00 96.25 73 ILE A CA 1
ATOM 569 C C . ILE A 1 73 ? -0.153 1.666 -3.539 1.00 96.25 73 ILE A C 1
ATOM 571 O O . ILE A 1 73 ? -0.745 1.215 -2.560 1.00 96.25 73 ILE A O 1
ATOM 575 N N . LEU A 1 74 ? 0.223 0.902 -4.557 1.00 97.00 74 LEU A N 1
ATOM 576 C CA . LEU A 1 74 ? 0.178 -0.556 -4.512 1.00 97.00 74 LEU A CA 1
ATOM 577 C C . LEU A 1 74 ? 1.596 -1.086 -4.434 1.00 97.00 74 LEU A C 1
ATOM 579 O O . LEU A 1 74 ? 2.384 -0.802 -5.331 1.00 97.00 74 LEU A O 1
ATOM 583 N N . ASN A 1 75 ? 1.894 -1.915 -3.441 1.00 97.62 75 ASN A N 1
ATOM 584 C CA . ASN A 1 75 ? 3.112 -2.716 -3.459 1.00 97.62 75 ASN A CA 1
ATOM 585 C C . ASN A 1 75 ? 2.800 -4.025 -4.181 1.00 97.62 75 ASN A C 1
ATOM 587 O O . ASN A 1 75 ? 1.896 -4.760 -3.778 1.00 97.62 75 ASN A O 1
ATOM 591 N N . LEU A 1 76 ? 3.534 -4.328 -5.244 1.00 97.12 76 LEU A N 1
ATOM 592 C CA . LEU A 1 76 ? 3.359 -5.547 -6.025 1.00 97.12 76 LEU A CA 1
ATOM 593 C C . LEU A 1 76 ? 4.303 -6.645 -5.532 1.00 97.12 76 LEU A C 1
ATOM 595 O O . LEU A 1 76 ? 5.410 -6.382 -5.067 1.00 97.12 76 LEU A O 1
ATOM 599 N N . VAL A 1 77 ? 3.863 -7.896 -5.640 1.00 95.81 77 VAL A N 1
ATOM 600 C CA . VAL A 1 77 ? 4.721 -9.057 -5.402 1.00 95.81 77 VAL A CA 1
ATOM 601 C C . VAL A 1 77 ? 5.708 -9.155 -6.559 1.00 95.81 77 VAL A C 1
ATOM 603 O O . VAL A 1 77 ? 5.305 -9.409 -7.694 1.00 95.81 77 VAL A O 1
ATOM 606 N N . LEU A 1 78 ? 6.992 -8.964 -6.265 1.00 91.88 78 LEU A N 1
ATOM 607 C CA . LEU A 1 78 ? 8.071 -9.257 -7.199 1.00 91.88 78 LEU A CA 1
ATOM 608 C C . LEU A 1 78 ? 8.241 -10.772 -7.322 1.00 91.88 78 LEU A C 1
ATOM 610 O O . LEU A 1 78 ? 8.344 -11.484 -6.324 1.00 91.88 78 LEU A O 1
ATOM 614 N N . ASP A 1 79 ? 8.290 -11.259 -8.556 1.00 84.88 79 ASP A N 1
ATOM 615 C CA . ASP A 1 79 ? 8.710 -12.620 -8.861 1.00 84.88 79 ASP A CA 1
ATOM 616 C C . ASP A 1 79 ? 9.933 -12.611 -9.784 1.00 84.88 79 ASP A C 1
ATOM 618 O O . ASP A 1 79 ? 10.252 -11.620 -10.439 1.00 84.88 79 ASP A O 1
ATOM 622 N N . ASN A 1 80 ? 10.647 -13.732 -9.852 1.00 81.69 80 ASN A N 1
ATOM 623 C CA . ASN A 1 80 ? 11.862 -13.802 -10.665 1.00 81.69 80 ASN A CA 1
ATOM 624 C C . ASN A 1 80 ? 11.593 -13.640 -12.171 1.00 81.69 80 ASN A C 1
ATOM 626 O O . ASN A 1 80 ? 12.522 -13.355 -12.918 1.00 81.69 80 ASN A O 1
ATOM 630 N N . GLN A 1 81 ? 10.353 -13.834 -12.636 1.00 83.75 81 GLN A N 1
ATOM 631 C CA . GLN A 1 81 ? 10.023 -13.738 -14.060 1.00 83.75 81 GLN A CA 1
ATOM 632 C C . GLN A 1 81 ? 9.945 -12.278 -14.510 1.00 83.75 81 GLN A C 1
ATOM 634 O O . GLN A 1 81 ? 10.297 -11.970 -15.650 1.00 83.75 81 GLN A O 1
ATOM 639 N N . ILE A 1 82 ? 9.505 -11.374 -13.627 1.00 91.19 82 ILE A N 1
ATOM 640 C CA . ILE A 1 82 ? 9.376 -9.957 -13.963 1.00 91.19 82 ILE A CA 1
ATOM 641 C C . ILE A 1 82 ? 10.704 -9.203 -13.866 1.00 91.19 82 ILE A C 1
ATOM 643 O O . ILE A 1 82 ? 10.898 -8.270 -14.638 1.00 91.19 82 ILE A O 1
ATOM 647 N N . ILE A 1 83 ? 11.637 -9.626 -13.003 1.00 89.75 83 ILE A N 1
ATOM 648 C CA . ILE A 1 83 ? 12.929 -8.942 -12.786 1.00 89.75 83 ILE A CA 1
ATOM 649 C C . ILE A 1 83 ? 13.683 -8.741 -14.107 1.00 89.75 83 ILE A C 1
ATOM 651 O O . ILE A 1 83 ? 13.989 -7.605 -14.465 1.00 89.75 83 ILE A O 1
ATOM 655 N N . ASP A 1 84 ? 13.891 -9.808 -14.884 1.00 90.12 84 ASP A N 1
ATOM 656 C CA . ASP A 1 84 ? 14.606 -9.731 -16.167 1.00 90.12 84 ASP A CA 1
ATOM 657 C C . ASP A 1 84 ? 13.916 -8.785 -17.158 1.00 90.12 84 ASP A C 1
ATOM 659 O O . ASP A 1 84 ? 14.563 -8.068 -17.929 1.00 90.12 84 ASP A O 1
ATOM 663 N N . ILE A 1 85 ? 12.583 -8.769 -17.157 1.00 93.19 85 ILE A N 1
ATOM 664 C CA . ILE A 1 85 ? 11.813 -7.874 -18.016 1.00 93.19 85 ILE A CA 1
ATOM 665 C C . ILE A 1 85 ? 12.021 -6.430 -17.556 1.00 93.19 85 ILE A C 1
ATOM 667 O O . ILE A 1 85 ? 12.308 -5.574 -18.390 1.00 93.19 85 ILE A O 1
ATOM 671 N N . LEU A 1 86 ? 11.915 -6.148 -16.259 1.00 94.25 86 LEU A N 1
ATOM 672 C CA . LEU A 1 86 ? 12.067 -4.801 -15.713 1.00 94.25 86 LEU A CA 1
ATOM 673 C C . LEU A 1 86 ? 13.472 -4.245 -15.943 1.00 94.25 86 LEU A C 1
ATOM 675 O O . LEU A 1 86 ? 13.593 -3.129 -16.446 1.00 94.25 86 LEU A O 1
ATOM 679 N N . SER A 1 87 ? 14.520 -5.038 -15.708 1.00 92.94 87 SER A N 1
ATOM 680 C CA . SER A 1 87 ? 15.909 -4.625 -15.947 1.00 92.94 87 SER A CA 1
ATOM 681 C C . SER A 1 87 ? 16.178 -4.245 -17.408 1.00 92.94 87 SER A C 1
ATOM 683 O O . SER A 1 87 ? 16.965 -3.344 -17.679 1.00 92.94 87 SER A O 1
ATOM 685 N N . ASN A 1 88 ? 15.491 -4.880 -18.364 1.00 95.56 88 ASN A N 1
ATOM 686 C CA . ASN A 1 88 ? 15.594 -4.555 -19.791 1.00 95.56 88 ASN A CA 1
ATOM 687 C C . ASN A 1 88 ? 14.696 -3.384 -20.237 1.00 95.56 88 ASN A C 1
ATOM 689 O O . ASN A 1 88 ? 14.677 -3.044 -21.421 1.00 95.56 88 ASN A O 1
ATOM 693 N N . ASN A 1 89 ? 13.899 -2.808 -19.334 1.00 96.25 89 ASN A N 1
ATOM 694 C CA . ASN A 1 89 ? 12.908 -1.776 -19.643 1.00 96.25 89 ASN A CA 1
ATOM 695 C C . ASN A 1 89 ? 12.953 -0.603 -18.644 1.00 96.25 89 ASN A C 1
ATOM 697 O O . ASN A 1 89 ? 11.922 0.036 -18.435 1.00 96.25 89 ASN A O 1
ATOM 701 N N . ILE A 1 90 ? 14.120 -0.317 -18.057 1.00 97.31 90 ILE A N 1
ATOM 702 C CA . ILE A 1 90 ? 14.367 0.851 -17.194 1.00 97.31 90 ILE A CA 1
ATOM 703 C C . ILE A 1 90 ? 14.248 2.147 -18.010 1.00 97.31 90 ILE A C 1
ATOM 705 O O . ILE A 1 90 ? 14.739 2.209 -19.138 1.00 97.31 90 ILE A O 1
ATOM 709 N N . ASP A 1 91 ? 13.598 3.159 -17.435 1.00 96.81 91 ASP A N 1
ATOM 710 C CA . ASP A 1 91 ? 13.555 4.527 -17.970 1.00 96.81 91 ASP A CA 1
ATOM 711 C C . ASP A 1 91 ? 14.590 5.416 -17.264 1.00 96.81 91 ASP A C 1
ATOM 713 O O . ASP A 1 91 ? 15.507 5.934 -17.900 1.00 96.81 91 ASP A O 1
ATOM 717 N N . GLU A 1 92 ? 14.525 5.494 -15.933 1.00 97.12 92 GLU A N 1
ATOM 718 C CA . GLU A 1 92 ? 15.485 6.217 -15.098 1.00 97.12 92 GLU A CA 1
ATOM 719 C C . GLU A 1 92 ? 15.872 5.386 -13.868 1.00 97.12 92 GLU A C 1
ATOM 721 O O . GLU A 1 92 ? 15.078 4.607 -13.348 1.00 97.12 92 GLU A O 1
ATOM 726 N N . SER A 1 93 ? 17.104 5.548 -13.382 1.00 97.31 93 SER A N 1
ATOM 727 C CA . SER A 1 93 ? 17.539 5.005 -12.093 1.00 97.31 93 SER A CA 1
ATOM 728 C C . SER A 1 93 ? 18.375 6.045 -11.354 1.00 97.31 93 SER A C 1
ATOM 730 O O . SER A 1 93 ? 19.357 6.563 -11.891 1.00 97.31 93 SER A O 1
ATOM 732 N N . MET A 1 94 ? 17.966 6.374 -10.129 1.00 96.62 94 MET A N 1
ATOM 733 C CA . MET A 1 94 ? 18.539 7.451 -9.327 1.00 96.62 94 MET A CA 1
ATOM 734 C C . MET A 1 94 ? 18.766 6.998 -7.883 1.00 96.62 94 MET A C 1
ATOM 736 O O . MET A 1 94 ? 17.841 6.560 -7.199 1.00 96.62 94 MET A O 1
ATOM 740 N N . ARG A 1 95 ? 19.990 7.192 -7.376 1.00 96.06 95 ARG A N 1
ATOM 741 C CA . ARG A 1 95 ? 20.294 7.058 -5.944 1.00 96.06 95 ARG A CA 1
ATOM 742 C C . ARG A 1 95 ? 19.817 8.310 -5.205 1.00 96.06 95 ARG A C 1
ATOM 744 O O . ARG A 1 95 ? 20.312 9.408 -5.458 1.00 96.06 95 ARG A O 1
ATOM 751 N N . MET A 1 96 ? 18.861 8.149 -4.299 1.00 93.50 96 MET A N 1
ATOM 752 C CA . MET A 1 96 ? 18.321 9.226 -3.471 1.00 93.50 96 MET A CA 1
ATOM 753 C C . MET A 1 96 ? 19.287 9.590 -2.329 1.00 93.50 96 MET A C 1
ATOM 755 O O . MET A 1 96 ? 20.102 8.756 -1.927 1.00 93.50 96 MET A O 1
ATOM 759 N N . PRO A 1 97 ? 19.180 10.799 -1.737 1.00 92.44 97 PRO A N 1
ATOM 760 C CA . PRO A 1 97 ? 19.990 11.188 -0.577 1.00 92.44 97 PRO A CA 1
ATOM 761 C C . PRO A 1 97 ? 19.859 10.250 0.630 1.00 92.44 97 PRO A C 1
ATOM 763 O O . PRO A 1 97 ? 20.789 10.151 1.423 1.00 92.44 97 PRO A O 1
ATOM 766 N N . SER A 1 98 ? 18.725 9.552 0.755 1.00 89.25 98 SER A N 1
ATOM 767 C CA . SER A 1 98 ? 18.485 8.533 1.784 1.00 89.25 98 SER A CA 1
ATOM 768 C C . SER A 1 98 ? 19.328 7.266 1.608 1.00 89.25 98 SER A C 1
ATOM 770 O O . SER A 1 98 ? 19.387 6.458 2.524 1.00 89.25 98 SER A O 1
ATOM 772 N N . GLY A 1 99 ? 19.964 7.071 0.449 1.00 91.50 99 GLY A N 1
ATOM 773 C CA . GLY A 1 99 ? 20.662 5.836 0.089 1.00 91.50 99 GLY A CA 1
ATOM 774 C C . GLY A 1 99 ? 19.816 4.864 -0.739 1.00 91.50 99 GLY A C 1
ATOM 775 O O . GLY A 1 99 ? 20.393 4.039 -1.442 1.00 91.50 99 GLY A O 1
ATOM 776 N N . VAL A 1 100 ? 18.489 5.022 -0.744 1.00 95.38 100 VAL A N 1
ATOM 777 C CA . VAL A 1 100 ? 17.558 4.223 -1.558 1.00 95.38 100 VAL A CA 1
ATOM 778 C C . VAL A 1 100 ? 17.764 4.517 -3.045 1.00 95.38 100 VAL A C 1
ATOM 780 O O . VAL A 1 100 ? 17.869 5.675 -3.454 1.00 95.38 100 VAL A O 1
ATOM 783 N N . THR A 1 101 ? 17.799 3.481 -3.876 1.00 96.88 101 THR A N 1
ATOM 784 C CA . THR A 1 101 ? 17.784 3.613 -5.338 1.00 96.88 101 THR A CA 1
ATOM 785 C C . THR A 1 101 ? 16.342 3.555 -5.821 1.00 96.88 101 THR A C 1
ATOM 787 O O . THR A 1 101 ? 15.662 2.566 -5.569 1.00 96.88 101 THR A O 1
ATOM 790 N N . LYS A 1 102 ? 15.874 4.607 -6.500 1.00 96.88 102 LYS A N 1
ATOM 791 C CA . LYS A 1 102 ? 14.579 4.632 -7.189 1.00 96.88 102 LYS A CA 1
ATOM 792 C C . LYS A 1 102 ? 14.812 4.358 -8.670 1.00 96.88 102 LYS A C 1
ATOM 794 O O . LYS A 1 102 ? 15.527 5.118 -9.322 1.00 96.88 102 LYS A O 1
ATOM 799 N N . THR A 1 103 ? 14.175 3.323 -9.200 1.00 97.38 103 THR A N 1
ATOM 800 C CA . THR A 1 103 ? 14.218 2.961 -10.619 1.00 97.38 103 THR A CA 1
ATOM 801 C C . THR A 1 103 ? 12.813 3.030 -11.212 1.00 97.38 103 THR A C 1
ATOM 803 O O . THR A 1 103 ? 11.906 2.368 -10.715 1.00 97.38 103 THR A O 1
ATOM 806 N N . THR A 1 104 ? 12.619 3.822 -12.264 1.00 96.88 104 THR A N 1
ATOM 807 C CA . THR A 1 104 ? 11.374 3.909 -13.042 1.00 96.88 104 THR A CA 1
ATOM 808 C C . THR A 1 104 ? 11.491 3.104 -14.333 1.00 96.88 104 THR A C 1
ATOM 810 O O . THR A 1 104 ? 12.580 2.690 -14.748 1.00 96.88 104 THR A O 1
ATOM 813 N N . PHE A 1 105 ? 10.360 2.857 -14.991 1.00 95.38 105 PHE A N 1
ATOM 814 C CA . PHE A 1 105 ? 10.296 1.953 -16.134 1.00 95.38 105 PHE A CA 1
ATOM 815 C C . PHE A 1 105 ? 9.641 2.599 -17.343 1.00 95.38 105 PHE A C 1
ATOM 817 O O . PHE A 1 105 ? 8.738 3.419 -17.240 1.00 95.38 105 PHE A O 1
ATOM 824 N N . THR A 1 106 ? 10.061 2.157 -18.523 1.00 95.25 106 THR A N 1
ATOM 825 C CA . THR A 1 106 ? 9.388 2.513 -19.769 1.00 95.25 106 THR A CA 1
ATOM 826 C C . THR A 1 106 ? 7.958 1.970 -19.765 1.00 95.25 106 THR A C 1
ATOM 828 O O . THR A 1 106 ? 7.664 0.951 -19.135 1.00 95.25 106 THR A O 1
ATOM 831 N N . ALA A 1 107 ? 7.088 2.529 -20.609 1.00 92.00 107 ALA A N 1
ATOM 832 C CA . ALA A 1 107 ? 5.713 2.042 -20.766 1.00 92.00 107 ALA A CA 1
ATOM 833 C C . ALA A 1 107 ? 5.607 0.538 -21.118 1.00 92.00 107 ALA A C 1
ATOM 835 O O . ALA A 1 107 ? 4.555 -0.078 -20.942 1.00 92.00 107 ALA A O 1
ATOM 836 N N . LYS A 1 108 ? 6.663 -0.083 -21.669 1.00 93.94 108 LYS A N 1
ATOM 837 C CA . LYS A 1 108 ? 6.705 -1.537 -21.895 1.00 93.94 108 LYS A CA 1
ATOM 838 C C . LYS A 1 108 ? 6.953 -2.306 -20.592 1.00 93.94 108 LYS A C 1
ATOM 840 O O . LYS A 1 108 ? 6.298 -3.326 -20.386 1.00 93.94 108 LYS A O 1
ATOM 845 N N . GLY A 1 109 ? 7.852 -1.815 -19.740 1.00 94.19 109 GLY A N 1
ATOM 846 C CA . GLY A 1 109 ? 8.100 -2.368 -18.408 1.00 94.19 109 GLY A CA 1
ATOM 847 C C . GLY A 1 109 ? 6.859 -2.274 -17.523 1.00 94.19 109 GLY A C 1
ATOM 848 O O . GLY A 1 109 ? 6.418 -3.287 -16.990 1.00 94.19 109 GLY A O 1
ATOM 849 N N . GLU A 1 110 ? 6.213 -1.108 -17.478 1.00 92.25 110 GLU A N 1
ATOM 850 C CA . GLU A 1 110 ? 4.983 -0.904 -16.697 1.00 92.25 110 GLU A CA 1
ATOM 851 C C . GLU A 1 110 ? 3.853 -1.852 -17.124 1.00 92.25 110 GLU A C 1
ATOM 853 O O . GLU A 1 110 ? 3.222 -2.507 -16.295 1.00 92.25 110 GLU A O 1
ATOM 858 N N . ARG A 1 111 ? 3.624 -2.019 -18.437 1.00 90.88 111 ARG A N 1
ATOM 859 C CA . ARG A 1 111 ? 2.606 -2.961 -18.940 1.00 90.88 111 ARG A CA 1
ATOM 860 C C . ARG A 1 111 ? 2.895 -4.407 -18.552 1.00 90.88 111 ARG A C 1
ATOM 862 O O . ARG A 1 111 ? 1.949 -5.167 -18.334 1.00 90.88 111 ARG A O 1
ATOM 869 N N . ALA A 1 112 ? 4.165 -4.801 -18.463 1.00 93.19 112 ALA A N 1
ATOM 870 C CA . ALA A 1 112 ? 4.535 -6.160 -18.082 1.00 93.19 112 ALA A CA 1
ATOM 871 C C . ALA A 1 112 ? 4.091 -6.501 -16.649 1.00 93.19 112 ALA A C 1
ATOM 873 O O . ALA A 1 112 ? 3.780 -7.659 -16.375 1.00 93.19 112 ALA A O 1
ATOM 874 N N . MET A 1 113 ? 3.953 -5.502 -15.771 1.00 93.44 113 MET A N 1
ATOM 875 C CA . MET A 1 113 ? 3.547 -5.682 -14.372 1.00 93.44 113 MET A CA 1
ATOM 876 C C . MET A 1 113 ? 2.062 -6.027 -14.194 1.00 93.44 113 MET A C 1
ATOM 878 O O . MET A 1 113 ? 1.652 -6.397 -13.100 1.00 93.44 113 MET A O 1
ATOM 882 N N . SER A 1 114 ? 1.239 -5.940 -15.247 1.00 92.31 114 SER A N 1
ATOM 883 C CA . SER A 1 114 ? -0.230 -6.092 -15.177 1.00 92.31 114 SER A CA 1
ATOM 884 C C . SER A 1 114 ? -0.707 -7.363 -14.460 1.00 92.31 114 SER A C 1
ATOM 886 O O . SER A 1 114 ? -1.785 -7.382 -13.869 1.00 92.31 114 SER A O 1
ATOM 888 N N . HIS A 1 115 ? 0.075 -8.441 -14.539 1.00 93.19 115 HIS A N 1
ATOM 889 C CA . HIS A 1 115 ? -0.262 -9.739 -13.961 1.00 93.19 115 HIS A CA 1
ATOM 890 C C . HIS A 1 115 ? 0.225 -9.925 -12.520 1.00 93.19 115 HIS A C 1
ATOM 892 O O . HIS A 1 115 ? -0.202 -10.883 -11.873 1.00 93.19 115 HIS A O 1
ATOM 898 N N . LEU A 1 116 ? 1.108 -9.045 -12.037 1.00 96.06 116 LEU A N 1
ATOM 899 C CA . LEU A 1 116 ? 1.658 -9.138 -10.694 1.00 96.06 116 LEU A CA 1
ATOM 900 C C . LEU A 1 116 ? 0.552 -8.961 -9.664 1.00 96.06 116 LEU A C 1
ATOM 902 O O . LEU A 1 116 ? -0.376 -8.166 -9.839 1.00 96.06 116 LEU A O 1
ATOM 906 N N . LYS A 1 117 ? 0.669 -9.722 -8.582 1.00 97.00 117 LYS A N 1
ATOM 907 C CA . LYS A 1 117 ? -0.266 -9.686 -7.463 1.00 97.00 117 LYS A CA 1
ATOM 908 C C . LYS A 1 117 ? 0.003 -8.474 -6.584 1.00 97.00 117 LYS A C 1
ATOM 910 O O . LYS A 1 117 ? 1.151 -8.079 -6.404 1.00 97.00 117 LYS A O 1
ATOM 915 N N . ILE A 1 118 ? -1.049 -7.932 -5.989 1.00 97.56 118 ILE A N 1
ATOM 916 C CA . ILE A 1 118 ? -0.963 -6.832 -5.029 1.00 97.56 118 ILE A CA 1
ATOM 917 C C . ILE A 1 118 ? -0.600 -7.421 -3.664 1.00 97.56 118 ILE A C 1
ATOM 919 O O . ILE A 1 118 ? -1.356 -8.227 -3.132 1.00 97.56 118 ILE A O 1
ATOM 923 N N . ARG A 1 119 ? 0.553 -7.054 -3.102 1.00 97.75 119 ARG A N 1
ATOM 924 C CA . ARG A 1 119 ? 0.993 -7.438 -1.748 1.00 97.75 119 ARG A CA 1
ATOM 925 C C . ARG A 1 119 ? 0.297 -6.593 -0.684 1.00 97.75 119 ARG A C 1
ATOM 927 O O . ARG A 1 119 ? -0.162 -7.136 0.318 1.00 97.75 119 ARG A O 1
ATOM 934 N N . ALA A 1 120 ? 0.250 -5.286 -0.915 1.00 98.31 120 ALA A N 1
ATOM 935 C CA . ALA A 1 120 ? -0.323 -4.306 -0.008 1.00 98.31 120 ALA A CA 1
ATOM 936 C C . ALA A 1 120 ? -0.907 -3.122 -0.787 1.00 98.31 120 ALA A C 1
ATOM 938 O O . ALA A 1 120 ? -0.535 -2.873 -1.939 1.00 98.31 120 ALA A O 1
ATOM 939 N N . LEU A 1 121 ? -1.816 -2.399 -0.138 1.00 97.81 121 LEU A N 1
ATOM 940 C CA . LEU A 1 121 ? -2.412 -1.168 -0.638 1.00 97.81 121 LEU A CA 1
ATOM 941 C C . LEU A 1 121 ? -2.295 -0.087 0.431 1.00 97.81 121 LEU A C 1
ATOM 943 O O . LEU A 1 121 ? -2.776 -0.265 1.547 1.00 97.81 121 LEU A O 1
ATOM 947 N N . THR A 1 122 ? -1.749 1.060 0.053 1.00 97.50 122 THR A N 1
ATOM 948 C CA . THR A 1 122 ? -1.712 2.262 0.883 1.00 97.50 122 THR A CA 1
ATOM 949 C C . THR A 1 122 ? -2.682 3.295 0.333 1.00 97.50 122 THR A C 1
ATOM 951 O O . THR A 1 122 ? -2.681 3.598 -0.860 1.00 97.50 122 THR A O 1
ATOM 954 N N . PHE A 1 123 ? -3.523 3.845 1.203 1.00 95.50 123 PHE A N 1
ATOM 955 C CA . PHE A 1 123 ? -4.514 4.865 0.892 1.00 95.50 123 PHE A CA 1
ATOM 956 C C . PHE A 1 123 ? -4.233 6.120 1.719 1.00 95.50 123 PHE A C 1
ATOM 958 O O . PHE A 1 123 ? -4.276 6.088 2.948 1.00 95.50 123 PHE A O 1
ATOM 965 N N . ILE A 1 124 ? -3.982 7.239 1.036 1.00 94.12 124 ILE A N 1
ATOM 966 C CA . ILE A 1 124 ? -3.720 8.537 1.666 1.00 94.12 124 ILE A CA 1
ATOM 967 C C . ILE A 1 124 ? -4.843 9.500 1.264 1.00 94.12 124 ILE A C 1
ATOM 969 O O . ILE A 1 124 ? -4.886 9.945 0.106 1.00 94.12 124 ILE A O 1
ATOM 973 N N . PRO A 1 125 ? -5.769 9.838 2.177 1.00 91.62 125 PRO A N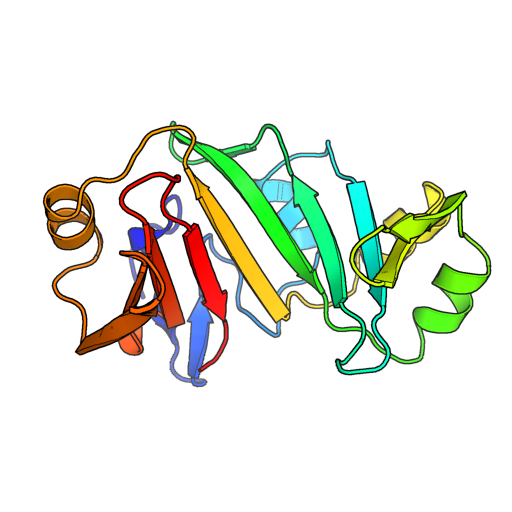 1
ATOM 974 C CA . PRO A 1 125 ? -6.895 10.700 1.867 1.00 91.62 125 PRO A CA 1
ATOM 975 C C . PRO A 1 125 ? -6.461 12.127 1.492 1.00 91.62 125 PRO A C 1
ATOM 977 O O . PRO A 1 125 ? -5.459 12.696 1.936 1.00 91.62 125 PRO A O 1
ATOM 980 N N . GLY A 1 126 ? -7.255 12.755 0.629 1.00 88.75 126 GLY A N 1
ATOM 981 C CA . GLY A 1 126 ? -7.107 14.158 0.251 1.00 88.75 126 GLY A CA 1
ATOM 982 C C . GLY A 1 126 ? -7.370 15.115 1.418 1.00 88.75 126 GLY A C 1
ATOM 983 O O . GLY A 1 126 ? -6.771 16.190 1.462 1.00 88.75 126 GLY A O 1
ATOM 984 N N . THR A 1 127 ? -8.203 14.698 2.367 1.00 84.75 127 THR A N 1
ATOM 985 C CA . THR A 1 127 ? -8.593 15.419 3.584 1.00 84.75 127 THR A CA 1
ATOM 986 C C . THR A 1 127 ? -8.003 14.751 4.820 1.00 84.75 127 THR A C 1
ATOM 988 O O . THR A 1 127 ? -7.792 13.543 4.798 1.00 84.75 127 THR A O 1
ATOM 991 N N . ASN A 1 128 ? -7.793 15.516 5.892 1.00 83.25 128 ASN A N 1
ATOM 992 C CA . ASN A 1 128 ? -7.375 14.955 7.176 1.00 83.25 128 ASN A CA 1
ATOM 993 C C . ASN A 1 128 ? -8.505 14.122 7.797 1.00 83.25 128 ASN A C 1
ATOM 995 O O . ASN A 1 128 ? -9.673 14.515 7.717 1.00 83.25 128 ASN A O 1
ATOM 999 N N . LEU A 1 129 ? -8.160 12.990 8.398 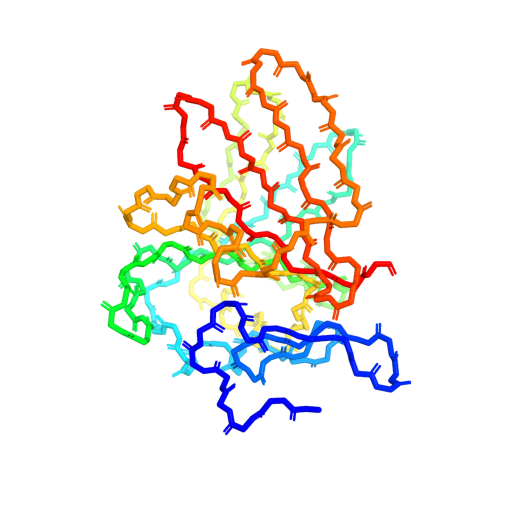1.00 84.75 129 LEU A N 1
ATOM 1000 C CA . LEU A 1 129 ? -9.060 12.129 9.154 1.00 84.75 129 LEU A CA 1
ATOM 1001 C C . LEU A 1 129 ? -8.722 12.250 10.637 1.00 84.75 129 LEU A C 1
ATOM 1003 O O . LEU A 1 129 ? -7.978 11.442 11.177 1.00 84.75 129 LEU A O 1
ATOM 1007 N N . GLU A 1 130 ? -9.327 13.234 11.303 1.00 86.62 130 GLU A N 1
ATOM 1008 C CA . GLU A 1 130 ? -9.184 13.390 12.754 1.00 86.62 130 GLU A CA 1
ATOM 1009 C C . GLU A 1 130 ? -9.507 12.079 13.494 1.00 86.62 130 GLU A C 1
ATOM 1011 O O . GLU A 1 130 ? -10.372 11.310 13.065 1.00 86.62 130 GLU A O 1
ATOM 1016 N N . GLU A 1 131 ? -8.873 11.849 14.645 1.00 88.50 131 GLU A N 1
ATOM 1017 C CA . GLU A 1 131 ? -9.015 10.615 15.437 1.00 88.50 131 GLU A CA 1
ATOM 1018 C C . GLU A 1 131 ? -10.479 10.200 15.665 1.00 88.50 131 GLU A C 1
ATOM 1020 O O . GLU A 1 131 ? -10.850 9.044 15.462 1.00 88.50 131 GLU A O 1
ATOM 1025 N N . ALA A 1 132 ? -11.351 11.154 16.005 1.00 90.19 132 ALA A N 1
ATOM 1026 C CA . ALA A 1 132 ? -12.777 10.889 16.203 1.00 90.19 132 ALA A CA 1
ATOM 1027 C C . ALA A 1 132 ? -13.480 10.418 14.914 1.00 90.19 132 ALA A C 1
ATOM 1029 O O . ALA A 1 132 ? -14.413 9.612 14.960 1.00 90.19 132 ALA A O 1
ATOM 1030 N N . MET A 1 133 ? -13.038 10.906 13.752 1.00 91.31 133 MET A N 1
ATOM 1031 C CA . MET A 1 133 ? -13.536 10.460 12.454 1.00 91.31 133 MET A CA 1
ATOM 1032 C C . MET A 1 133 ? -13.028 9.056 12.124 1.00 91.31 133 MET A C 1
ATOM 1034 O O . MET A 1 133 ? -13.805 8.246 11.617 1.00 91.31 133 MET A O 1
ATOM 1038 N N . ILE A 1 134 ? -11.769 8.748 12.451 1.00 93.44 134 ILE A N 1
ATOM 1039 C CA . ILE A 1 134 ? -11.214 7.396 12.325 1.00 93.44 134 ILE A CA 1
ATOM 1040 C C . ILE A 1 134 ? -12.038 6.418 13.160 1.00 93.44 134 ILE A C 1
ATOM 1042 O O . ILE A 1 134 ? -12.538 5.438 12.610 1.00 93.44 134 ILE A O 1
ATOM 1046 N N . GLU A 1 135 ? -12.270 6.706 14.443 1.00 94.00 135 GLU A N 1
ATOM 1047 C CA . GLU A 1 135 ? -13.064 5.821 15.301 1.00 94.00 135 GLU A CA 1
ATOM 1048 C C . GLU A 1 135 ? -14.500 5.639 14.788 1.00 94.00 135 GLU A C 1
ATOM 1050 O O . GLU A 1 135 ? -15.051 4.539 14.839 1.00 94.00 135 GLU A O 1
ATOM 1055 N N . ASN A 1 136 ? -15.117 6.694 14.248 1.00 94.56 136 ASN A N 1
ATOM 1056 C CA . ASN A 1 136 ? -16.466 6.613 13.691 1.00 94.56 136 ASN A CA 1
ATOM 1057 C C . ASN A 1 136 ? -16.536 5.758 12.411 1.00 94.56 136 ASN A C 1
ATOM 1059 O O . ASN A 1 136 ? -17.537 5.083 12.170 1.00 94.56 136 ASN A O 1
ATOM 1063 N N . LEU A 1 137 ? -15.494 5.790 11.577 1.00 93.88 137 LEU A N 1
ATOM 1064 C CA . LEU A 1 137 ? -15.450 5.042 10.319 1.00 93.88 137 LEU A CA 1
ATOM 1065 C C . LEU A 1 137 ? -14.996 3.590 10.526 1.00 93.88 137 LEU A C 1
ATOM 1067 O O . LEU A 1 137 ? -15.593 2.673 9.960 1.00 93.88 137 LEU A O 1
ATOM 1071 N N . PHE A 1 138 ? -13.955 3.376 11.330 1.00 95.50 138 PHE A N 1
ATOM 1072 C CA . PHE A 1 138 ? -13.271 2.089 11.481 1.00 95.50 138 PHE A CA 1
ATOM 1073 C C . PHE A 1 138 ? -13.645 1.337 12.764 1.00 95.50 138 PHE A C 1
ATOM 1075 O O . PHE A 1 138 ? -13.452 0.121 12.822 1.00 95.50 138 PHE A O 1
ATOM 1082 N N . GLY A 1 139 ? -14.237 2.017 13.749 1.00 95.81 139 GLY A N 1
ATOM 1083 C CA . GLY A 1 139 ? -14.384 1.518 15.114 1.00 95.81 139 GLY A CA 1
ATOM 1084 C C . GLY A 1 139 ? -13.150 1.827 15.963 1.00 95.81 139 GLY A C 1
ATOM 1085 O O . GLY A 1 139 ? -12.248 2.536 15.530 1.00 95.81 139 GLY A O 1
ATOM 1086 N N . LYS A 1 140 ? -13.096 1.284 17.183 1.00 96.12 140 LYS A N 1
ATOM 1087 C CA . LYS A 1 140 ? -11.912 1.419 18.044 1.00 96.12 140 LYS A CA 1
ATOM 1088 C C . LYS A 1 140 ? -10.792 0.483 17.578 1.00 96.12 140 LYS A C 1
ATOM 1090 O O . LYS A 1 140 ? -11.110 -0.656 17.228 1.00 96.12 140 LYS A O 1
ATOM 1095 N N . PRO A 1 141 ? -9.520 0.912 17.612 1.00 97.06 141 PRO A N 1
ATOM 1096 C CA . PRO A 1 141 ? -8.400 0.032 17.303 1.00 97.06 141 PRO A CA 1
ATOM 1097 C C . PRO A 1 141 ? -8.247 -1.060 18.366 1.00 97.06 141 PRO A C 1
ATOM 1099 O O . PRO A 1 141 ? -8.499 -0.838 19.552 1.00 97.06 141 PRO A O 1
ATOM 1102 N N . ASP A 1 142 ? -7.775 -2.231 17.944 1.00 97.69 142 ASP A N 1
ATOM 1103 C CA . ASP A 1 142 ? -7.451 -3.344 18.842 1.00 97.69 142 ASP A CA 1
ATOM 1104 C C . ASP A 1 142 ? -6.152 -3.077 19.620 1.00 97.69 142 ASP A C 1
ATOM 1106 O O . ASP A 1 142 ? -5.990 -3.511 20.762 1.00 97.69 142 ASP A O 1
ATOM 1110 N N . LYS A 1 143 ? -5.217 -2.348 19.001 1.00 97.00 143 LYS A N 1
ATOM 1111 C CA . LYS A 1 143 ? -3.940 -1.941 19.593 1.00 97.00 143 LYS A CA 1
ATOM 1112 C C . LYS A 1 143 ? -3.545 -0.564 19.068 1.00 97.00 143 LYS A C 1
ATOM 1114 O O . LYS A 1 143 ? -3.623 -0.322 17.866 1.00 97.00 143 LYS A O 1
ATOM 1119 N N . ILE A 1 144 ? -3.066 0.294 19.964 1.00 96.31 144 ILE A N 1
ATOM 1120 C CA . ILE A 1 144 ? -2.353 1.525 19.617 1.00 96.31 144 ILE A CA 1
ATOM 1121 C C . ILE A 1 144 ? -0.898 1.337 20.039 1.00 96.31 144 ILE A C 1
ATOM 1123 O O . ILE A 1 144 ? -0.617 1.025 21.197 1.00 96.31 144 ILE A O 1
ATOM 1127 N N . GLU A 1 145 ? 0.015 1.491 19.092 1.00 95.69 145 GLU A N 1
ATOM 1128 C CA . GLU A 1 145 ? 1.454 1.479 19.315 1.00 95.69 145 GLU A CA 1
ATOM 1129 C C . GLU A 1 145 ? 1.995 2.892 19.114 1.00 95.69 145 GLU A C 1
ATOM 1131 O O . GLU A 1 145 ? 1.783 3.502 18.070 1.00 95.69 145 GLU A O 1
ATOM 1136 N N . LEU A 1 146 ? 2.650 3.436 20.139 1.00 93.19 146 LEU A N 1
ATOM 1137 C CA . LEU A 1 146 ? 3.301 4.737 20.039 1.00 93.19 146 LEU A CA 1
ATOM 1138 C C . LEU A 1 146 ? 4.634 4.554 19.318 1.00 93.19 146 LEU A C 1
ATOM 1140 O O . LEU A 1 146 ? 5.448 3.733 19.744 1.00 93.19 146 LEU A O 1
ATOM 1144 N N . ALA A 1 147 ? 4.825 5.311 18.243 1.00 86.31 147 ALA A N 1
ATOM 1145 C CA . ALA A 1 147 ? 6.111 5.461 17.584 1.00 86.31 147 ALA A CA 1
ATOM 1146 C C . ALA A 1 147 ? 6.796 6.737 18.120 1.00 86.31 147 ALA A C 1
ATOM 1148 O O . ALA A 1 147 ? 6.515 7.179 19.239 1.00 86.31 147 ALA A O 1
ATOM 1149 N N . ASP A 1 148 ? 7.696 7.324 17.336 1.00 82.81 148 ASP A N 1
ATOM 1150 C CA . ASP A 1 148 ? 8.384 8.564 17.691 1.00 82.81 148 ASP A CA 1
ATOM 1151 C C . ASP A 1 148 ? 7.593 9.816 17.259 1.00 82.81 148 ASP A C 1
ATOM 1153 O O . ASP A 1 148 ? 6.713 9.762 16.402 1.00 82.81 148 ASP A O 1
ATOM 1157 N N . GLU A 1 149 ? 7.906 10.959 17.881 1.00 78.62 149 GLU A N 1
ATOM 1158 C CA . GLU A 1 149 ? 7.518 12.307 17.416 1.00 78.62 149 GLU A CA 1
ATOM 1159 C C . GLU A 1 149 ? 6.008 12.548 17.194 1.00 78.62 149 GLU A C 1
ATOM 1161 O O . GLU A 1 149 ? 5.604 13.318 16.333 1.00 78.62 149 GLU A O 1
ATOM 1166 N N . GLY A 1 150 ? 5.147 11.939 18.018 1.00 82.31 150 GLY A N 1
ATOM 1167 C CA . GLY A 1 150 ? 3.693 12.150 17.927 1.00 82.31 150 GLY A CA 1
ATOM 1168 C C . GLY A 1 150 ? 3.004 11.292 16.864 1.00 82.31 150 GLY A C 1
ATOM 1169 O O . GLY A 1 150 ? 1.811 11.469 16.622 1.00 82.31 150 GLY A O 1
ATOM 1170 N N . VAL A 1 151 ? 3.727 10.333 16.284 1.00 91.06 151 VAL A N 1
ATOM 1171 C CA . VAL A 1 151 ? 3.175 9.306 15.404 1.00 91.06 151 VAL A CA 1
ATOM 1172 C C . VAL A 1 151 ? 2.686 8.115 16.230 1.00 91.06 151 VAL A C 1
ATOM 1174 O O . VAL A 1 151 ? 3.341 7.657 17.171 1.00 91.06 151 VAL A O 1
ATOM 1177 N N . SER A 1 152 ? 1.528 7.572 15.867 1.00 94.06 152 SER A N 1
ATOM 1178 C CA . SER A 1 152 ? 1.013 6.330 16.442 1.00 94.06 152 SER A CA 1
ATOM 1179 C C . SER A 1 152 ? 0.472 5.389 15.372 1.00 94.06 152 SER A C 1
ATOM 1181 O O . SER A 1 152 ? -0.095 5.808 14.364 1.00 94.06 152 SER A O 1
ATOM 1183 N N . TYR A 1 153 ? 0.640 4.090 15.602 1.00 96.25 153 TYR A N 1
ATOM 1184 C CA . TYR A 1 153 ? 0.130 3.030 14.746 1.00 96.25 153 TYR A CA 1
ATOM 1185 C C . TYR A 1 153 ? -1.101 2.397 15.380 1.00 96.25 153 TYR A C 1
ATOM 1187 O O . TYR A 1 153 ? -1.046 1.789 16.450 1.00 96.25 153 TYR A O 1
ATOM 1195 N N . TRP A 1 154 ? -2.233 2.556 14.710 1.00 97.00 154 TRP A N 1
ATOM 1196 C CA . TRP A 1 154 ? -3.521 2.032 15.134 1.00 97.00 154 TRP A CA 1
ATOM 1197 C C . TRP A 1 154 ? -3.803 0.763 14.344 1.00 97.00 154 TRP A C 1
ATOM 1199 O O . TRP A 1 154 ? -3.960 0.793 13.122 1.00 97.00 154 TRP A O 1
ATOM 1209 N N . HIS A 1 155 ? -3.851 -0.367 15.035 1.00 97.94 155 HIS A N 1
ATOM 1210 C CA . HIS A 1 155 ? -4.000 -1.674 14.413 1.00 97.94 155 HIS A CA 1
ATOM 1211 C C . HIS A 1 155 ? -5.452 -2.143 14.464 1.00 97.94 155 HIS A C 1
ATOM 1213 O O . HIS A 1 155 ? -6.077 -2.156 15.526 1.00 97.94 155 HIS A O 1
ATOM 1219 N N . TYR A 1 156 ? -5.938 -2.610 13.314 1.00 97.94 156 TYR A N 1
ATOM 1220 C CA . TYR A 1 156 ? -7.249 -3.225 13.131 1.00 97.94 156 TYR A CA 1
ATOM 1221 C C . TYR A 1 156 ? -7.082 -4.590 12.437 1.00 97.94 156 TYR A C 1
ATOM 1223 O O . TYR A 1 156 ? -7.366 -4.715 11.239 1.00 97.94 156 TYR A O 1
ATOM 1231 N N . PRO A 1 157 ? -6.618 -5.641 13.141 1.00 97.06 157 PRO A N 1
ATOM 1232 C CA . PRO A 1 157 ? -6.380 -6.956 12.545 1.00 97.06 157 PRO A CA 1
ATOM 1233 C C . PRO A 1 157 ? -7.594 -7.540 11.815 1.00 97.06 157 PRO A C 1
ATOM 1235 O O . PRO A 1 157 ? -7.440 -8.095 10.736 1.00 97.06 157 PRO A O 1
ATOM 1238 N N . GLN A 1 158 ? -8.817 -7.331 12.319 1.00 95.75 158 GLN A N 1
ATOM 1239 C CA . GLN A 1 158 ? -10.058 -7.806 11.670 1.00 95.75 158 GLN A CA 1
ATOM 1240 C C . GLN A 1 158 ? -10.373 -7.103 10.336 1.00 95.75 158 GLN A C 1
ATOM 1242 O O . GLN A 1 158 ? -11.263 -7.510 9.587 1.00 95.75 158 GLN A O 1
ATOM 1247 N N . LYS A 1 159 ? -9.651 -6.021 10.047 1.00 97.31 159 LYS A N 1
ATOM 1248 C CA . LYS A 1 159 ? -9.742 -5.215 8.830 1.00 97.31 159 LYS A CA 1
ATOM 1249 C C . LYS A 1 159 ? -8.500 -5.332 7.954 1.00 97.31 159 LYS A C 1
ATOM 1251 O O . LYS A 1 159 ? -8.472 -4.689 6.903 1.00 97.31 159 LYS A O 1
ATOM 1256 N N . GLY A 1 160 ? -7.496 -6.098 8.392 1.00 97.88 160 GLY A N 1
ATOM 1257 C CA . GLY A 1 160 ? -6.214 -6.201 7.707 1.00 97.88 160 GLY A CA 1
ATOM 1258 C C . GLY A 1 160 ? -5.503 -4.858 7.575 1.00 97.88 160 GLY A C 1
ATOM 1259 O O . GLY A 1 160 ? -4.853 -4.609 6.566 1.00 97.88 160 GLY A O 1
ATOM 1260 N N . LEU A 1 161 ? -5.705 -3.968 8.548 1.00 98.38 161 LEU A N 1
ATOM 1261 C CA . LEU A 1 161 ? -5.412 -2.546 8.424 1.00 98.38 161 LEU A CA 1
ATOM 1262 C C . LEU A 1 161 ? -4.507 -2.066 9.558 1.00 98.38 161 LEU A C 1
ATOM 1264 O O . LEU A 1 161 ? -4.756 -2.350 10.734 1.00 98.38 161 LEU A O 1
ATOM 1268 N N . ARG A 1 162 ? -3.525 -1.246 9.192 1.00 97.88 162 ARG A N 1
ATOM 1269 C CA . ARG A 1 162 ? -2.826 -0.323 10.087 1.00 97.88 162 ARG A CA 1
ATOM 1270 C C . ARG A 1 162 ? -3.122 1.107 9.644 1.00 97.88 162 ARG A C 1
ATOM 1272 O O . ARG A 1 162 ? -3.076 1.400 8.454 1.00 97.88 162 ARG A O 1
ATOM 1279 N N . ILE A 1 163 ? -3.434 1.990 10.587 1.00 97.00 163 ILE A N 1
ATOM 1280 C CA . ILE A 1 163 ? -3.530 3.431 10.337 1.00 97.00 163 ILE A CA 1
ATOM 1281 C C . ILE A 1 163 ? -2.360 4.108 11.040 1.00 97.00 163 ILE A C 1
ATOM 1283 O O . ILE A 1 163 ? -2.197 3.952 12.249 1.00 97.00 163 ILE A O 1
ATOM 1287 N N . ILE A 1 164 ? -1.553 4.841 10.283 1.00 95.31 164 ILE A N 1
ATOM 1288 C CA . ILE A 1 164 ? -0.544 5.749 10.818 1.00 95.31 164 ILE A CA 1
ATOM 1289 C C . ILE A 1 164 ? -1.246 7.075 11.081 1.00 95.31 164 ILE A C 1
ATOM 1291 O O . ILE A 1 164 ? -1.715 7.725 10.145 1.00 95.31 164 ILE A O 1
ATOM 1295 N N . VAL A 1 165 ? -1.350 7.436 12.354 1.00 92.50 165 VAL A N 1
ATOM 1296 C CA . VAL A 1 165 ? -1.891 8.715 12.810 1.00 92.50 165 VAL A CA 1
ATOM 1297 C C . VAL A 1 165 ? -0.711 9.600 13.177 1.00 92.50 165 VAL A C 1
ATOM 1299 O O . VAL A 1 165 ? 0.107 9.217 14.013 1.00 92.50 165 VAL A O 1
ATOM 1302 N N . ASP A 1 166 ? -0.621 10.755 12.531 1.00 87.38 166 ASP A N 1
ATOM 1303 C CA . ASP A 1 166 ? 0.448 11.737 12.688 1.00 87.38 166 ASP A CA 1
ATOM 1304 C C . ASP A 1 166 ? -0.205 13.102 12.956 1.00 87.38 166 ASP A C 1
ATOM 1306 O O . ASP A 1 166 ? -1.165 13.478 12.287 1.00 87.38 166 ASP A O 1
ATOM 1310 N N . ALA A 1 167 ? 0.267 13.826 13.972 1.00 76.19 167 ALA A N 1
ATOM 1311 C CA . ALA A 1 167 ? -0.295 15.124 14.342 1.00 76.19 167 ALA A CA 1
ATOM 1312 C C . ALA A 1 167 ? 0.054 16.249 13.346 1.00 76.19 167 ALA A C 1
ATOM 1314 O O . ALA A 1 167 ? -0.636 17.270 13.306 1.00 76.19 167 ALA A O 1
ATOM 1315 N N . GLU A 1 168 ? 1.126 16.086 12.567 1.00 78.81 168 GLU A N 1
ATOM 1316 C CA . GLU A 1 168 ? 1.647 17.080 11.623 1.00 78.81 168 GLU A CA 1
ATOM 1317 C C . GLU A 1 168 ? 1.390 16.704 10.157 1.00 78.81 168 GLU A C 1
ATOM 1319 O O . GLU A 1 168 ? 1.289 17.587 9.296 1.00 78.81 168 GLU A O 1
ATOM 1324 N N . HIS A 1 169 ? 1.248 15.410 9.864 1.00 82.38 169 HIS A N 1
ATOM 1325 C CA . HIS A 1 169 ? 1.025 14.892 8.515 1.00 82.38 169 HIS A CA 1
ATOM 1326 C C . HIS A 1 169 ? -0.331 14.205 8.359 1.00 82.38 169 HIS A C 1
ATOM 1328 O O . HIS A 1 169 ? -1.049 13.926 9.309 1.00 82.38 169 HIS A O 1
ATOM 1334 N N . LYS A 1 170 ? -0.690 13.931 7.103 1.00 84.50 170 LYS A N 1
ATOM 1335 C CA . LYS A 1 170 ? -1.912 13.194 6.780 1.00 84.50 170 LYS A CA 1
ATOM 1336 C C . LYS A 1 170 ? -1.833 11.766 7.287 1.00 84.50 170 LYS A C 1
ATOM 1338 O O . LYS A 1 170 ? -0.797 11.118 7.152 1.00 84.50 170 LYS A O 1
ATOM 1343 N N . GLU A 1 171 ? -2.971 11.250 7.716 1.00 90.81 171 GLU A N 1
ATOM 1344 C CA . GLU A 1 171 ? -3.086 9.865 8.134 1.00 90.81 171 GLU A CA 1
ATOM 1345 C C . GLU A 1 171 ? -2.904 8.925 6.937 1.00 90.81 171 GLU A C 1
ATOM 1347 O O . GLU A 1 171 ? -3.370 9.189 5.823 1.00 90.81 171 GLU A O 1
ATOM 1352 N N . VAL A 1 172 ? -2.215 7.809 7.164 1.00 95.19 172 VAL A N 1
ATOM 1353 C CA . VAL A 1 172 ? -1.899 6.819 6.127 1.00 95.19 172 VAL A CA 1
ATOM 1354 C C . VAL A 1 172 ? -2.565 5.503 6.491 1.00 95.19 172 VAL A C 1
ATOM 1356 O O . VAL A 1 172 ? -2.372 4.989 7.588 1.00 95.19 172 VAL A O 1
ATOM 1359 N N . LEU A 1 173 ? -3.376 4.961 5.584 1.00 97.19 173 LEU A N 1
ATOM 1360 C CA . LEU A 1 173 ? -4.077 3.696 5.787 1.00 97.19 173 LEU A CA 1
ATOM 1361 C C . LEU A 1 173 ? -3.383 2.611 4.971 1.00 97.19 173 LEU A C 1
ATOM 1363 O O . LEU A 1 173 ? -3.355 2.695 3.746 1.00 97.19 173 LEU A O 1
ATOM 1367 N N . GLU A 1 174 ? -2.868 1.586 5.635 1.00 98.25 174 GLU A N 1
ATOM 1368 C CA . GLU A 1 174 ? -2.114 0.499 5.013 1.00 98.25 174 GLU A CA 1
ATOM 1369 C C . GLU A 1 174 ? -2.854 -0.824 5.179 1.00 98.25 174 GLU A C 1
ATOM 1371 O O . GLU A 1 174 ? -3.100 -1.291 6.294 1.00 98.25 174 GLU A O 1
ATOM 1376 N N . PHE A 1 175 ? 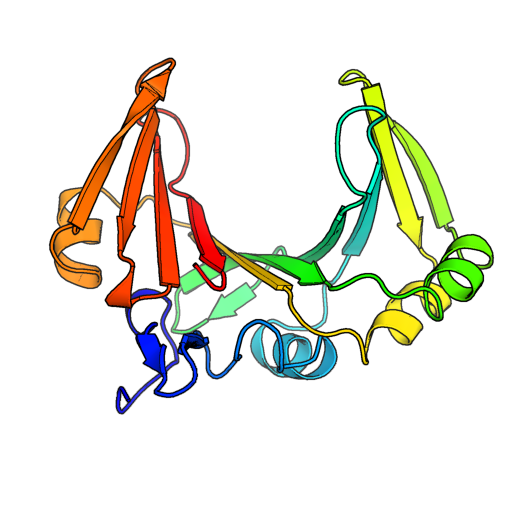-3.193 -1.441 4.053 1.00 98.50 175 PHE A N 1
ATOM 1377 C CA . PHE A 1 175 ? -3.910 -2.704 3.976 1.00 98.50 175 PHE A CA 1
ATOM 1378 C C . PHE A 1 175 ? -2.969 -3.806 3.499 1.00 98.50 175 PHE A C 1
ATOM 1380 O O . PHE A 1 175 ? -2.414 -3.727 2.404 1.00 98.50 175 PHE A O 1
ATOM 1387 N N . TYR A 1 176 ? -2.809 -4.846 4.309 1.00 98.12 176 TYR A N 1
ATOM 1388 C CA . TYR A 1 176 ? -1.927 -5.977 4.030 1.00 98.12 176 TYR A CA 1
ATOM 1389 C C . TYR A 1 176 ? -2.409 -7.222 4.783 1.00 98.12 176 TYR A C 1
ATOM 1391 O O . TYR A 1 176 ? -3.193 -7.122 5.730 1.00 98.12 176 TYR A O 1
ATOM 1399 N N . ASN A 1 177 ? -1.981 -8.408 4.348 1.00 96.88 177 ASN A N 1
ATOM 1400 C CA . ASN A 1 177 ? -2.227 -9.642 5.103 1.00 96.88 177 ASN A CA 1
ATOM 1401 C C . ASN A 1 177 ? -1.360 -9.624 6.371 1.00 96.88 177 ASN A C 1
ATOM 1403 O O . ASN A 1 177 ? -0.144 -9.480 6.250 1.00 96.88 177 ASN A O 1
ATOM 1407 N N . GLN A 1 178 ? -1.991 -9.722 7.545 1.00 85.38 178 GLN A N 1
ATOM 1408 C CA . GLN A 1 178 ? -1.325 -9.690 8.858 1.00 85.38 178 GLN A CA 1
ATOM 1409 C C . GLN A 1 178 ? -0.559 -10.981 9.165 1.00 85.38 178 GLN A C 1
ATOM 1411 O O . GLN A 1 178 ? -0.942 -12.043 8.622 1.00 85.38 178 GLN A O 1
#

Nearest PDB structures (foldseek):
  4wzs-assembly1_D  TM=3.380E-01  e=8.907E-02  Encephalitozoon cuniculi GB-M1
  4b0a-assembly1_A  TM=3.300E-01  e=8.437E-02  Saccharomyces cerevisiae
  8ffz-assembly1_H  TM=3.128E-01  e=5.330E-01  Saccharomyces cerevisiae S288C
  6in8-assembly1_A  TM=1.647E-01  e=1.374E-01  Pseudomonas aeruginosa PAO1
  6in9-assembly2_B  TM=2.000E-01  e=1.339E+00  Pseudomonas aeruginosa PAO1

Mean predicted aligned error: 4.39 Å

pLDDT: mean 91.83, std 6.64, range [65.12, 98.5]

Radius of gyration: 16.63 Å; Cα contacts (8 Å, |Δi|>4): 379; chains: 1; bounding box: 44×35×42 Å

Solvent-accessible surface area (backbone atoms only — not comparable to full-atom values): 9600 Å² total; per-residue (Å²): 135,70,98,59,37,67,44,78,63,46,27,30,46,51,96,85,64,31,15,32,42,68,84,38,37,39,69,65,34,28,44,53,62,50,39,76,70,54,52,82,68,68,52,51,36,39,38,40,43,98,89,52,78,70,44,40,36,38,38,27,76,80,20,66,49,80,87,42,49,27,35,39,37,33,34,41,50,84,51,83,77,53,48,65,50,40,73,75,21,60,64,48,77,46,76,43,97,88,64,37,30,44,32,33,48,31,77,67,28,54,59,67,45,36,74,32,27,26,43,30,41,37,43,33,59,71,60,81,65,54,70,72,55,43,36,72,59,66,42,82,61,83,42,77,44,80,61,68,96,68,29,32,42,35,32,32,73,72,33,14,31,39,34,40,42,38,86,89,53,73,40,38,39,39,36,30,58,123

Sequence (178 aa):
MPKNQAMPWQSYVDDEHKTVVFNLTMGESRFIDAASYFGTEIEASLFEDEASEPELEVFFTGTKIGGISAKIILNLVLDNQIIDILSNNIDESMRMPSGVTKTTFTAKGERAMSHLKIRALTFIPGTNLEEAMIENLFGKPDKIELADEGVSYWHYPQKGLRIIVDAEHKEVLEFYNQ

Secondary structure (DSSP, 8-state):
--S--SSGGG-EE-TTS-EEETTEETTTSBHHHHHHHH-S-EEEEEEE-TTS--EEEEEEEEEEETTEEEEEEEEE---HHHHHHHHTTEEEEEE-TTSPEEEEE-HHHHHHGGGPBEEEEEEEESS---HHHHHHHH-S-SEEEE-STTEEEEEEGGGTEEEEEESSS--EEEEE--

Foldseek 3Di:
DDPDQQDLLPWFQDPVLWIAHSNATAPPRAPLVVCVQFHDPWWWKWKDAPVDDIWIKIWRQFGQTPNWTKIKIFTWDDDPVLPVVFVVFWDDWDQDPVRIIITTGDPSSVVVRRGTGTQKMKIFTPDAQPPVNCCVSNNAAPDWADDPDQWIWGHDSRRQWIWIDHPVDGIMIMHHRD